Protein AF-0000000084719350 (afdb_homodimer)

Sequence (290 aa):
MNDFPVTVRFPIQWSDMDAFGHVNNARYFTWFEAARIAYMTRVGLVGPEMRKPEGKGVGPIVAATNAEYLRPVVYPAELVVGARVSRIGTTSFTMEYAVEDANSGVIYARGGAVLVTLRYADHQKVPVPAGVRAAIEAVEARSFSMNDFPVTVRFPIQWSDMDAFGHVNNARYFTWFEAARIAYMTRVGLVGPEMRKPEGKGVGPIVAATNAEYLRPVVYPAELVVGARVSRIGTTSFTMEYAVEDANSGVIYARGGAVLVTLRYADHQKVPVPAGVRAAIEAVEARSFS

Radius of gyration: 20.21 Å; Cα contacts (8 Å, |Δi|>4): 615; chains: 2; bounding box: 47×60×43 Å

Nearest PDB structures (foldseek):
  2o5u-assembly1_B-2  TM=8.452E-01  e=6.837E-13  Pseudomonas aeruginosa
  5v10-assembly1_B-2  TM=8.996E-01  e=3.591E-12  Pseudomonas aeruginosa PAO1
  4k00-assembly1_A  TM=8.612E-01  e=3.176E-12  Synechocystis sp. PCC 6803 substr. Kazusa
  5v10-assembly1_A-2  TM=8.557E-01  e=7.981E-12  Pseudomonas aeruginosa PAO1
  1njk-assembly1_D  TM=8.442E-01  e=4.458E-11  Escherichia coli

Solvent-accessible surface area (backbone atoms only — not comparable to full-atom values): 15189 Å² total; per-residue (Å²): 109,85,88,27,75,34,70,43,75,45,78,56,52,76,83,46,40,42,100,85,66,24,49,38,76,42,54,55,42,53,51,52,46,52,25,46,50,54,45,32,38,73,32,64,44,40,54,80,61,41,66,41,70,86,44,72,18,52,33,76,41,72,42,30,41,38,37,38,50,72,44,86,50,48,79,80,49,48,35,31,30,27,26,42,75,79,46,56,59,63,39,34,35,32,36,38,36,37,35,24,36,64,84,81,61,51,65,32,31,38,34,37,35,33,36,32,28,24,27,63,64,76,65,40,77,33,63,56,50,68,67,38,52,53,35,46,26,59,64,66,71,48,84,76,117,110,86,90,28,74,35,71,42,76,45,78,58,51,77,82,45,39,41,101,85,65,26,50,39,76,42,55,54,44,53,51,51,46,53,24,46,50,55,43,33,38,74,31,65,44,41,56,80,62,45,65,40,70,87,44,71,20,51,33,74,40,72,42,29,41,38,37,37,51,72,43,87,51,47,80,78,49,49,35,31,30,27,25,43,75,79,45,54,60,64,38,33,35,32,35,40,33,37,34,24,35,64,83,80,59,50,65,30,33,38,34,36,34,33,35,32,28,25,28,65,62,77,63,41,78,33,62,54,51,67,67,36,52,53,36,45,26,59,63,66,71,46,85,77,120

Secondary structure (DSSP, 8-state):
-TT-SEEEEEEPPGGGB-TTSSB-TTHHHHHHHHHHHHHHHHTTSSSGGGG-TTTT-EEEEEEEEEEEE-S---SS-EEEEEEEEEEE-SSEEEEEEEEEETTT--EEEEEEEEEEEEETTTTEE-PPPHHHHHHHHHHHTS---/-TT-SEEEEEEPPGGGB-TTSSB-TTHHHHHHHHHHHHHHHHTTSSSGGGG-TTS--EEEEEEEEEEEE-S---SS-EEEEEEEEEEE-SSEEEEEEEEEETTT--EEEEEEEEEEEEETTTTEE-PPPHHHHHHHHHHHTS---

Organism: Cystobacter fuscus (strain ATCC 25194 / DSM 2262 / NBRC 100088 / M29) (NCBI:txid1242864)

InterPro domains:
  IPR029069 HotDog domain superfamily [SSF54637] (2-138)
  IPR050563 4-hydroxybenzoyl-CoA thioesterase [PTHR31793] (8-137)

Foldseek 3Di:
DVQFLFKDKDWDDPVLADPVQFRDPVVVVVRVVVRVQRLCVQLPQDDPCLPPPVQFHKHKDWPDKDKDFDATHHPGFMKMKGKAWDAFDFFKTKMKMWIAGPPPRHTGMIMMIMIGMARPNVRDGGGDDPSSQVSRCVSNVHHHD/DVQFLFKDKDWDDPVLADPVQFRDPVVVVVRVVVRVQRLCVQLPQDDPVLPPPVQFHKHKDWPDKDKDFDATHHPGFMKMKGKAWDAFDFFKTKMKMWIAGPPPRHTGMIMMIMIGMARPNVRDGGGDDPSSQVSRCVSNVHHHD

Structure (mmCIF, N/CA/C/O backbone):
data_AF-0000000084719350-model_v1
#
loop_
_entity.id
_entity.type
_entity.pdbx_description
1 polymer 'Thioesterase family protein'
#
loop_
_atom_site.group_PDB
_atom_site.id
_atom_site.type_symbol
_atom_site.label_atom_id
_atom_site.label_alt_id
_atom_site.label_comp_id
_atom_site.label_asym_id
_atom_site.label_entity_id
_atom_site.label_seq_id
_atom_site.pdbx_PDB_ins_code
_atom_site.Cartn_x
_atom_site.Cartn_y
_atom_site.Cartn_z
_atom_site.occupancy
_atom_site.B_iso_or_equiv
_atom_site.auth_seq_id
_atom_site.auth_comp_id
_atom_site.auth_asym_id
_atom_site.auth_atom_id
_atom_site.pdbx_PDB_model_num
ATOM 1 N N . MET A 1 1 ? 19.328 -7.707 -6.984 1 85.5 1 MET A N 1
ATOM 2 C CA . MET A 1 1 ? 18.125 -8.461 -7.281 1 85.5 1 MET A CA 1
ATOM 3 C C . MET A 1 1 ? 18.422 -9.953 -7.41 1 85.5 1 MET A C 1
ATOM 5 O O . MET A 1 1 ? 17.516 -10.766 -7.59 1 85.5 1 MET A O 1
ATOM 9 N N . ASN A 1 2 ? 19.562 -10.289 -7.059 1 83.38 2 ASN A N 1
ATOM 10 C CA . ASN A 1 2 ? 20 -11.664 -7.309 1 83.38 2 ASN A CA 1
ATOM 11 C C . ASN A 1 2 ? 19.281 -12.656 -6.406 1 83.38 2 ASN A C 1
ATOM 13 O O . ASN A 1 2 ? 19.078 -13.812 -6.785 1 83.38 2 ASN A O 1
ATOM 17 N N . ASP A 1 3 ? 18.812 -12.203 -5.332 1 92.12 3 ASP A N 1
ATOM 18 C CA . ASP A 1 3 ? 18.203 -13.109 -4.367 1 92.12 3 ASP A CA 1
ATOM 19 C C . ASP A 1 3 ? 16.703 -13.242 -4.613 1 92.12 3 ASP A C 1
ATOM 21 O O . ASP A 1 3 ? 16 -13.938 -3.873 1 92.12 3 ASP A O 1
ATOM 25 N N . PHE A 1 4 ? 16.281 -12.609 -5.637 1 97.88 4 PHE A N 1
ATOM 26 C CA . PHE A 1 4 ? 14.875 -12.688 -6.012 1 97.88 4 PHE A CA 1
ATOM 27 C C . PHE A 1 4 ? 14.688 -13.531 -7.262 1 97.88 4 PHE A C 1
ATOM 29 O O . PHE A 1 4 ? 15.164 -13.164 -8.344 1 97.88 4 PHE A O 1
ATOM 36 N N . PRO A 1 5 ? 13.984 -14.555 -7.176 1 98.38 5 PRO A N 1
ATOM 37 C CA . PRO A 1 5 ? 13.883 -15.469 -8.32 1 98.38 5 PRO A CA 1
ATOM 38 C C . PRO A 1 5 ? 12.992 -14.922 -9.43 1 98.38 5 PRO A C 1
ATOM 40 O O . PRO A 1 5 ? 13.031 -15.414 -10.562 1 98.38 5 PRO A O 1
ATOM 43 N N . VAL A 1 6 ? 12.109 -13.984 -9.172 1 98.5 6 VAL A N 1
ATOM 44 C CA . VAL A 1 6 ? 11.258 -13.336 -10.164 1 98.5 6 VAL A CA 1
ATOM 45 C C . VAL A 1 6 ? 11.469 -11.828 -10.125 1 98.5 6 VAL A C 1
ATOM 47 O O . VAL A 1 6 ? 11.438 -11.219 -9.055 1 98.5 6 VAL A O 1
ATOM 50 N N . THR A 1 7 ? 11.719 -11.266 -11.266 1 98.44 7 THR A N 1
ATOM 51 C CA . THR A 1 7 ? 11.891 -9.82 -11.367 1 98.44 7 THR A CA 1
ATOM 52 C C . THR A 1 7 ? 11.117 -9.258 -12.562 1 98.44 7 THR A C 1
ATOM 54 O O . THR A 1 7 ? 10.883 -9.969 -13.539 1 98.44 7 THR A O 1
ATOM 57 N N . VAL A 1 8 ? 10.672 -8.078 -12.43 1 98.12 8 VAL A N 1
ATOM 58 C CA . VAL A 1 8 ? 10.055 -7.324 -13.516 1 98.12 8 VAL A CA 1
ATOM 59 C C . VAL A 1 8 ? 10.672 -5.93 -13.594 1 98.12 8 VAL A C 1
ATOM 61 O O . VAL A 1 8 ? 11.219 -5.426 -12.609 1 98.12 8 VAL A O 1
ATOM 64 N N . ARG A 1 9 ? 10.562 -5.332 -14.711 1 96.94 9 ARG A N 1
ATOM 65 C CA . ARG A 1 9 ? 11.125 -4.004 -14.914 1 96.94 9 ARG A CA 1
ATOM 66 C C . ARG A 1 9 ? 10.039 -2.98 -15.211 1 96.94 9 ARG A C 1
ATOM 68 O O . ARG A 1 9 ? 9.023 -3.307 -15.828 1 96.94 9 ARG A O 1
ATOM 75 N N . PHE A 1 10 ? 10.289 -1.759 -14.711 1 92 10 PHE A N 1
ATOM 76 C CA . PHE A 1 10 ? 9.352 -0.663 -14.938 1 92 10 PHE A CA 1
ATOM 77 C C . PHE A 1 10 ? 10.102 0.628 -15.258 1 92 10 PHE A C 1
ATOM 79 O O . PHE A 1 10 ? 11.039 0.998 -14.555 1 92 10 PHE A O 1
ATOM 86 N N . PRO A 1 11 ? 9.68 1.235 -16.359 1 88.56 11 PRO A N 1
ATOM 87 C CA . PRO A 1 11 ? 10.094 2.635 -16.484 1 88.56 11 PRO A CA 1
ATOM 88 C C . PRO A 1 11 ? 9.219 3.586 -15.664 1 88.56 11 PRO A C 1
ATOM 90 O O . PRO A 1 11 ? 8.031 3.324 -15.469 1 88.56 11 PRO A O 1
ATOM 93 N N . ILE A 1 12 ? 9.828 4.602 -15.164 1 93.56 12 ILE A N 1
ATOM 94 C CA . ILE A 1 12 ? 9.07 5.621 -14.445 1 93.56 12 ILE A CA 1
ATOM 95 C C . ILE A 1 12 ? 8.547 6.664 -15.43 1 93.56 12 ILE A C 1
ATOM 97 O O . ILE A 1 12 ? 9.273 7.094 -16.328 1 93.56 12 ILE A O 1
ATOM 101 N N . GLN A 1 13 ? 7.305 6.996 -15.266 1 94.25 13 GLN A N 1
ATOM 102 C CA . GLN A 1 13 ? 6.695 8.055 -16.062 1 94.25 13 GLN A CA 1
ATOM 103 C C . GLN A 1 13 ? 6.656 9.375 -15.289 1 94.25 13 GLN A C 1
ATOM 105 O O . GLN A 1 13 ? 6.582 9.375 -14.055 1 94.25 13 GLN A O 1
ATOM 110 N N . TRP A 1 14 ? 6.641 10.438 -16.047 1 94.94 14 TRP A N 1
ATOM 111 C CA . TRP A 1 14 ? 6.535 11.758 -15.422 1 94.94 14 TRP A CA 1
ATOM 112 C C . TRP A 1 14 ? 5.289 11.844 -14.547 1 94.94 14 TRP A C 1
ATOM 114 O O . TRP A 1 14 ? 5.324 12.43 -13.461 1 94.94 14 TRP A O 1
ATOM 124 N N . SER A 1 15 ? 4.203 11.211 -14.875 1 94.5 15 SER A N 1
ATOM 125 C CA . SER A 1 15 ? 2.922 11.281 -14.188 1 94.5 15 SER A CA 1
ATOM 126 C C . SER A 1 15 ? 2.941 10.461 -12.898 1 94.5 15 SER A C 1
ATOM 128 O O . SER A 1 15 ? 2.014 10.539 -12.094 1 94.5 15 SER A O 1
ATOM 130 N N . ASP A 1 16 ? 3.979 9.703 -12.727 1 95.19 16 ASP A N 1
ATOM 131 C CA . ASP A 1 16 ? 4.113 8.953 -11.477 1 95.19 16 ASP A CA 1
ATOM 132 C C . ASP A 1 16 ? 4.543 9.875 -10.336 1 95.19 16 ASP A C 1
ATOM 134 O O . ASP A 1 16 ? 4.438 9.508 -9.164 1 95.19 16 ASP A O 1
ATOM 138 N N . MET A 1 17 ? 5.098 11.016 -10.75 1 94.88 17 MET A N 1
ATOM 139 C CA . MET A 1 17 ? 5.59 11.969 -9.758 1 94.88 17 MET A CA 1
ATOM 140 C C . MET A 1 17 ? 4.438 12.758 -9.148 1 94.88 17 MET A C 1
ATOM 142 O O . MET A 1 17 ? 3.512 13.164 -9.852 1 94.88 17 MET A O 1
ATOM 146 N N . ASP A 1 18 ? 4.531 13 -7.879 1 93.94 18 ASP A N 1
ATOM 147 C CA . ASP A 1 18 ? 3.455 13.75 -7.238 1 93.94 18 ASP A CA 1
ATOM 148 C C . ASP A 1 18 ? 3.904 15.172 -6.895 1 93.94 18 ASP A C 1
ATOM 150 O O . ASP A 1 18 ? 4.945 15.633 -7.371 1 93.94 18 ASP A O 1
ATOM 154 N N . ALA A 1 19 ? 3.1 15.938 -6.164 1 88.94 19 ALA A N 1
ATOM 155 C CA . ALA A 1 19 ? 3.277 17.359 -5.879 1 88.94 19 ALA A CA 1
ATOM 156 C C . ALA A 1 19 ? 4.57 17.609 -5.105 1 88.94 19 ALA A C 1
ATOM 158 O O . ALA A 1 19 ? 5.043 18.734 -5.023 1 88.94 19 ALA A O 1
ATOM 159 N N . PHE A 1 20 ? 5.176 16.469 -4.562 1 87.81 20 PHE A N 1
ATOM 160 C CA . PHE A 1 20 ? 6.398 16.641 -3.787 1 87.81 20 PHE A CA 1
ATOM 161 C C . PHE A 1 20 ? 7.629 16.312 -4.633 1 87.81 20 PHE A C 1
ATOM 163 O O . PHE A 1 20 ? 8.75 16.297 -4.121 1 87.81 20 PHE A O 1
ATOM 170 N N . GLY A 1 21 ? 7.383 16.016 -5.871 1 91 21 GLY A N 1
ATOM 171 C CA . GLY A 1 21 ? 8.477 15.898 -6.824 1 91 21 GLY A CA 1
ATOM 172 C C . GLY A 1 21 ? 9.109 14.516 -6.828 1 91 21 GLY A C 1
ATOM 173 O O . GLY A 1 21 ? 10.25 14.352 -7.27 1 91 21 GLY A O 1
ATOM 174 N N . HIS A 1 22 ? 8.414 13.539 -6.234 1 95.06 22 HIS A N 1
ATOM 175 C CA . HIS A 1 22 ? 8.844 12.148 -6.23 1 95.06 22 HIS A CA 1
ATOM 176 C C . HIS A 1 22 ? 7.719 11.219 -6.676 1 95.06 22 HIS A C 1
ATOM 178 O O . HIS A 1 22 ? 6.562 11.641 -6.762 1 95.06 22 HIS A O 1
ATOM 184 N N . VAL A 1 23 ? 8.117 10 -7.004 1 97.06 23 VAL A N 1
ATOM 185 C CA . VAL A 1 23 ? 7.086 9.016 -7.305 1 97.06 23 VAL A CA 1
ATOM 186 C C . VAL A 1 23 ? 6.172 8.828 -6.094 1 97.06 23 VAL A C 1
ATOM 188 O O . VAL A 1 23 ? 6.648 8.695 -4.965 1 97.06 23 VAL A O 1
ATOM 191 N N . ASN A 1 24 ? 4.91 8.82 -6.348 1 97.62 24 ASN A N 1
ATOM 192 C CA . ASN A 1 24 ? 3.902 8.672 -5.305 1 97.62 24 ASN A CA 1
ATOM 193 C C . ASN A 1 24 ? 3.982 7.301 -4.641 1 97.62 24 ASN A C 1
ATOM 195 O O . ASN A 1 24 ? 4.16 6.289 -5.316 1 97.62 24 ASN A O 1
ATOM 199 N N . ASN A 1 25 ? 3.797 7.301 -3.377 1 97.5 25 ASN A N 1
ATOM 200 C CA . ASN A 1 25 ? 3.957 6.074 -2.604 1 97.5 25 ASN A CA 1
ATOM 201 C C . ASN A 1 25 ? 2.982 4.992 -3.062 1 97.5 25 ASN A C 1
ATOM 203 O O . ASN A 1 25 ? 3.258 3.801 -2.918 1 97.5 25 ASN A O 1
ATOM 207 N N . ALA A 1 26 ? 1.832 5.352 -3.543 1 97.44 26 ALA A N 1
ATOM 208 C CA . ALA A 1 26 ? 0.837 4.375 -3.979 1 97.44 26 ALA A CA 1
ATOM 209 C C . ALA A 1 26 ? 1.327 3.598 -5.199 1 97.44 26 ALA A C 1
ATOM 211 O O . ALA A 1 26 ? 0.945 2.443 -5.402 1 97.44 26 ALA A O 1
ATOM 212 N N . ARG A 1 27 ? 2.146 4.172 -5.973 1 97.38 27 ARG A N 1
ATOM 213 C CA . ARG A 1 27 ? 2.625 3.57 -7.211 1 97.38 27 ARG A CA 1
ATOM 214 C C . ARG A 1 27 ? 3.42 2.299 -6.934 1 97.38 27 ARG A C 1
ATOM 216 O O . ARG A 1 27 ? 3.365 1.343 -7.707 1 97.38 27 ARG A O 1
ATOM 223 N N . TYR A 1 28 ? 4.094 2.262 -5.867 1 98.44 28 TYR A N 1
ATOM 224 C CA . TYR A 1 28 ? 4.926 1.116 -5.516 1 98.44 28 TYR A CA 1
ATOM 225 C C . TYR A 1 28 ? 4.094 -0.159 -5.438 1 98.44 28 TYR A C 1
ATOM 227 O O . TYR A 1 28 ? 4.59 -1.248 -5.742 1 98.44 28 TYR A O 1
ATOM 235 N N . PHE A 1 29 ? 2.879 -0.024 -5.066 1 98.38 29 PHE A N 1
ATOM 236 C CA . PHE A 1 29 ? 2.035 -1.203 -4.906 1 98.38 29 PHE A CA 1
ATOM 237 C C . PHE A 1 29 ? 1.589 -1.738 -6.262 1 98.38 29 PHE A C 1
ATOM 239 O O . PHE A 1 29 ? 1.245 -2.916 -6.387 1 98.38 29 PHE A O 1
ATOM 246 N N . THR A 1 30 ? 1.562 -0.899 -7.262 1 97.12 30 THR A N 1
ATOM 247 C CA . THR A 1 30 ? 1.358 -1.393 -8.617 1 97.12 30 THR A CA 1
ATOM 248 C C . THR A 1 30 ? 2.557 -2.219 -9.078 1 97.12 30 THR A C 1
ATOM 250 O O . THR A 1 30 ? 2.393 -3.219 -9.781 1 97.12 30 THR A O 1
ATOM 253 N N . TRP A 1 31 ? 3.705 -1.797 -8.68 1 98.12 31 TRP A N 1
ATOM 254 C CA . TRP A 1 31 ? 4.91 -2.539 -9.031 1 98.12 31 TRP A CA 1
ATOM 255 C C . TRP A 1 31 ? 4.965 -3.873 -8.289 1 98.12 31 TRP A C 1
ATOM 257 O O . TRP A 1 31 ? 5.273 -4.91 -8.891 1 98.12 31 TRP A O 1
ATOM 267 N N . PHE A 1 32 ? 4.668 -3.82 -6.988 1 98.62 32 PHE A N 1
ATOM 268 C CA . PHE A 1 32 ? 4.613 -5.047 -6.203 1 98.62 32 PHE A CA 1
ATOM 269 C C . PHE A 1 32 ? 3.615 -6.031 -6.805 1 98.62 32 PHE A C 1
ATOM 271 O O . PHE A 1 32 ? 3.887 -7.23 -6.887 1 98.62 32 PHE A O 1
ATOM 278 N N . GLU A 1 33 ? 2.494 -5.535 -7.203 1 97.81 33 GLU A N 1
ATOM 279 C CA . GLU A 1 33 ? 1.474 -6.379 -7.816 1 97.81 33 GLU A CA 1
ATOM 280 C C . GLU A 1 33 ? 1.99 -7.027 -9.094 1 97.81 33 GLU A C 1
ATOM 282 O O . GLU A 1 33 ? 1.786 -8.227 -9.32 1 97.81 33 GLU A O 1
ATOM 287 N N . ALA A 1 34 ? 2.623 -6.234 -9.93 1 97.5 34 ALA A N 1
ATOM 288 C CA . ALA A 1 34 ? 3.146 -6.781 -11.188 1 97.5 34 ALA A CA 1
ATOM 289 C C . ALA A 1 34 ? 4.125 -7.918 -10.922 1 97.5 34 ALA A C 1
ATOM 291 O O . ALA A 1 34 ? 4.059 -8.969 -11.57 1 97.5 34 ALA A O 1
ATOM 292 N N . ALA A 1 35 ? 5 -7.703 -9.977 1 98.44 35 ALA A N 1
ATOM 293 C CA . ALA A 1 35 ? 5.957 -8.742 -9.602 1 98.44 35 ALA A CA 1
ATOM 294 C C . ALA A 1 35 ? 5.246 -9.961 -9.008 1 98.44 35 ALA A C 1
ATOM 296 O O . ALA A 1 35 ? 5.602 -11.102 -9.312 1 98.44 35 ALA A O 1
ATOM 297 N N . ARG A 1 36 ? 4.289 -9.703 -8.188 1 98.38 36 ARG A N 1
ATOM 298 C CA . ARG A 1 36 ? 3.504 -10.766 -7.57 1 98.38 36 ARG A CA 1
ATOM 299 C C . ARG A 1 36 ? 2.797 -11.617 -8.625 1 98.38 36 ARG A C 1
ATOM 301 O O . ARG A 1 36 ? 2.842 -12.844 -8.578 1 98.38 36 ARG A O 1
ATOM 308 N N . ILE A 1 37 ? 2.139 -10.93 -9.562 1 97.06 37 ILE A N 1
ATOM 309 C CA . ILE A 1 37 ? 1.391 -11.633 -10.602 1 97.06 37 ILE A CA 1
ATOM 310 C C . ILE A 1 37 ? 2.35 -12.453 -11.461 1 97.06 37 ILE A C 1
ATOM 312 O O . ILE A 1 37 ? 2.059 -13.602 -11.812 1 97.06 37 ILE A O 1
ATOM 316 N N . ALA A 1 38 ? 3.502 -11.914 -11.82 1 97.88 38 ALA A N 1
ATOM 317 C CA . ALA A 1 38 ? 4.52 -12.664 -12.547 1 97.88 38 ALA A CA 1
ATOM 318 C C . ALA A 1 38 ? 4.922 -13.922 -11.789 1 97.88 38 ALA A C 1
ATOM 320 O O . ALA A 1 38 ? 5.035 -15 -12.375 1 97.88 38 ALA A O 1
ATOM 321 N N . TYR A 1 39 ? 5.125 -13.789 -10.523 1 98.69 39 TYR A N 1
ATOM 322 C CA . TYR A 1 39 ? 5.5 -14.914 -9.68 1 98.69 39 TYR A CA 1
ATOM 323 C C . TYR A 1 39 ? 4.387 -15.953 -9.633 1 98.69 39 TYR A C 1
ATOM 325 O O . TYR A 1 39 ? 4.633 -17.141 -9.828 1 98.69 39 TYR A O 1
ATOM 333 N N . MET A 1 40 ? 3.195 -15.5 -9.367 1 97.5 40 MET A N 1
ATOM 334 C CA . MET A 1 40 ? 2.053 -16.391 -9.203 1 97.5 40 MET A CA 1
ATOM 335 C C . MET A 1 40 ? 1.748 -17.125 -10.508 1 97.5 40 MET A C 1
ATOM 337 O O . MET A 1 40 ? 1.303 -18.266 -10.5 1 97.5 40 MET A O 1
ATOM 341 N N . THR A 1 41 ? 1.926 -16.438 -11.594 1 96.5 41 THR A N 1
ATOM 342 C CA . THR A 1 41 ? 1.776 -17.094 -12.891 1 96.5 41 THR A CA 1
ATOM 343 C C . THR A 1 41 ? 2.799 -18.203 -13.055 1 96.5 41 THR A C 1
ATOM 345 O O . THR A 1 41 ? 2.457 -19.312 -13.492 1 96.5 41 THR A O 1
ATOM 348 N N . ARG A 1 42 ? 3.977 -17.984 -12.672 1 97.06 42 ARG A N 1
ATOM 349 C CA . ARG A 1 42 ? 5.059 -18.953 -12.789 1 97.06 42 ARG A CA 1
ATOM 350 C C . ARG A 1 42 ? 4.766 -20.203 -11.961 1 97.06 42 ARG A C 1
ATOM 352 O O . ARG A 1 42 ? 5.09 -21.312 -12.375 1 97.06 42 ARG A O 1
ATOM 359 N N . VAL A 1 43 ? 4.129 -20.016 -10.852 1 97 43 VAL A N 1
ATOM 360 C CA . VAL A 1 43 ? 3.953 -21.156 -9.961 1 97 43 VAL A CA 1
ATOM 361 C C . VAL A 1 43 ? 2.559 -21.75 -10.156 1 97 43 VAL A C 1
ATOM 363 O O . VAL A 1 43 ? 2.156 -22.656 -9.43 1 97 43 VAL A O 1
ATOM 366 N N . GLY A 1 44 ? 1.751 -21.203 -11 1 94.25 44 GLY A N 1
ATOM 367 C CA . GLY A 1 44 ? 0.508 -21.812 -11.445 1 94.25 44 GLY A CA 1
ATOM 368 C C . GLY A 1 44 ? -0.684 -21.422 -10.586 1 94.25 44 GLY A C 1
ATOM 369 O O . GLY A 1 44 ? -1.725 -22.078 -10.633 1 94.25 44 GLY A O 1
ATOM 370 N N . LEU A 1 45 ? -0.509 -20.422 -9.781 1 94.88 45 LEU A N 1
ATOM 371 C CA . LEU A 1 45 ? -1.622 -20.016 -8.93 1 94.88 45 LEU A CA 1
ATOM 372 C C . LEU A 1 45 ? -2.496 -18.984 -9.641 1 94.88 45 LEU A C 1
ATOM 374 O O . LEU A 1 45 ? -3.637 -18.75 -9.234 1 94.88 45 LEU A O 1
ATOM 378 N N . VAL A 1 46 ? -1.91 -18.328 -10.633 1 92.56 46 VAL A N 1
ATOM 379 C CA . VAL A 1 46 ? -2.668 -17.438 -11.508 1 92.56 46 VAL A CA 1
ATOM 380 C C . VAL A 1 46 ? -2.561 -17.922 -12.953 1 92.56 46 VAL A C 1
ATOM 382 O O . VAL A 1 46 ? -1.462 -18.203 -13.445 1 92.56 46 VAL A O 1
ATOM 385 N N . GLY A 1 47 ? -3.609 -18.016 -13.617 1 83.75 47 GLY A N 1
ATOM 386 C CA . GLY A 1 47 ? -3.643 -18.484 -14.984 1 83.75 47 GLY A CA 1
ATOM 387 C C . GLY A 1 47 ? -5.047 -18.766 -15.484 1 83.75 47 GLY A C 1
ATOM 388 O O . GLY A 1 47 ? -6.027 -18.516 -14.781 1 83.75 47 GLY A O 1
ATOM 389 N N . PRO A 1 48 ? -5.113 -19.062 -16.797 1 71.69 48 PRO A N 1
ATOM 390 C CA . PRO A 1 48 ? -6.418 -19.328 -17.406 1 71.69 48 PRO A CA 1
ATOM 391 C C . PRO A 1 48 ? -7.207 -20.406 -16.656 1 71.69 48 PRO A C 1
ATOM 393 O O . PRO A 1 48 ? -8.445 -20.375 -16.656 1 71.69 48 PRO A O 1
ATOM 396 N N . GLU A 1 49 ? -6.52 -21.297 -16.062 1 61.66 49 GLU A N 1
ATOM 397 C CA . GLU A 1 49 ? -7.176 -22.406 -15.383 1 61.66 49 GLU A CA 1
ATOM 398 C C . GLU A 1 49 ? -7.871 -21.938 -14.109 1 61.66 49 GLU A C 1
ATOM 400 O O . GLU A 1 49 ? -8.781 -22.609 -13.609 1 61.66 49 GLU A O 1
ATOM 405 N N . MET A 1 50 ? -7.305 -20.938 -13.484 1 61.25 50 MET A N 1
ATOM 406 C CA . MET A 1 50 ? -7.914 -20.422 -12.266 1 61.25 50 MET A CA 1
ATOM 407 C C . MET A 1 50 ? -9.383 -20.078 -12.492 1 61.25 50 MET A C 1
ATOM 409 O O . MET A 1 50 ? -10.195 -20.172 -11.57 1 61.25 50 MET A O 1
ATOM 413 N N . ARG A 1 51 ? -9.625 -19.688 -13.711 1 57.03 51 ARG A N 1
ATOM 414 C CA . ARG A 1 51 ? -10.984 -19.266 -14.047 1 57.03 51 ARG A CA 1
ATOM 415 C C . ARG A 1 51 ? -11.82 -20.453 -14.523 1 57.03 51 ARG A C 1
ATOM 417 O O . ARG A 1 51 ? -12.93 -20.281 -15.023 1 57.03 51 ARG A O 1
ATOM 424 N N . LYS A 1 52 ? -11.211 -21.656 -14.484 1 55.81 52 LYS A N 1
ATOM 425 C CA . LYS A 1 52 ? -12.047 -22.719 -15.039 1 55.81 52 LYS A CA 1
ATOM 426 C C . LYS A 1 52 ? -13.312 -22.922 -14.203 1 55.81 52 LYS A C 1
ATOM 428 O O . LYS A 1 52 ? -13.242 -22.953 -12.969 1 55.81 52 LYS A O 1
ATOM 433 N N . PRO A 1 53 ? -14.344 -22.656 -14.844 1 49.03 53 PRO A N 1
ATOM 434 C CA . PRO A 1 53 ? -15.688 -22.781 -14.266 1 49.03 53 PRO A CA 1
ATOM 435 C C . PRO A 1 53 ? -15.875 -24.062 -13.461 1 49.03 53 PRO A C 1
ATOM 437 O O . PRO A 1 53 ? -16.844 -24.188 -12.711 1 49.03 53 PRO A O 1
ATOM 440 N N . GLU A 1 54 ? -15.188 -25.078 -13.828 1 53.88 54 GLU A N 1
ATOM 441 C CA . GLU A 1 54 ? -15.703 -26.25 -13.117 1 53.88 54 GLU A CA 1
ATOM 442 C C . GLU A 1 54 ? -15.594 -26.062 -11.609 1 53.88 54 GLU A C 1
ATOM 444 O O . GLU A 1 54 ? -16.016 -26.938 -10.844 1 53.88 54 GLU A O 1
ATOM 449 N N . GLY A 1 55 ? -15.711 -24.938 -11.164 1 59.03 55 GLY A N 1
ATOM 450 C CA . GLY A 1 55 ? -16 -24.547 -9.797 1 59.03 55 GLY A CA 1
ATOM 451 C C . GLY A 1 55 ? -14.914 -24.922 -8.812 1 59.03 55 GLY A C 1
ATOM 452 O O . GLY A 1 55 ? -15.094 -24.812 -7.602 1 59.03 55 GLY A O 1
ATOM 453 N N . LYS A 1 56 ? -13.734 -25.531 -9.312 1 70.31 56 LYS A N 1
ATOM 454 C CA . LYS A 1 56 ? -12.812 -25.984 -8.273 1 70.31 56 LYS A CA 1
ATOM 455 C C . LYS A 1 56 ? -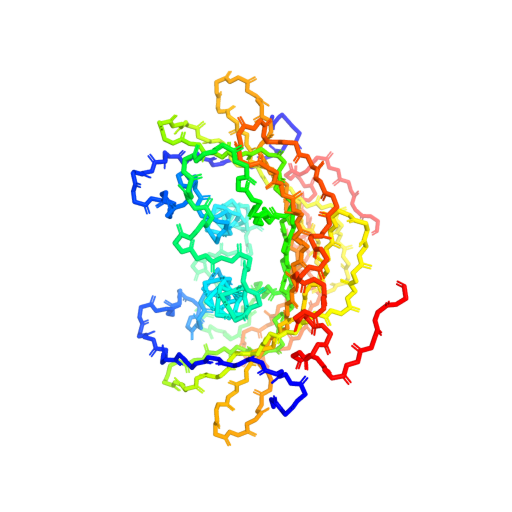11.516 -25.188 -8.305 1 70.31 56 LYS A C 1
ATOM 457 O O . LYS A 1 56 ? -10.508 -25.609 -7.727 1 70.31 56 LYS A O 1
ATOM 462 N N . GLY A 1 57 ? -11.602 -24.094 -8.945 1 86.62 57 GLY A N 1
ATOM 463 C CA . GLY A 1 57 ? -10.336 -23.375 -9.094 1 86.62 57 GLY A CA 1
ATOM 464 C C . GLY A 1 57 ? -9.906 -22.672 -7.828 1 86.62 57 GLY A C 1
ATOM 465 O O . GLY A 1 57 ? -10.742 -22.172 -7.07 1 86.62 57 GLY A O 1
ATOM 466 N N . VAL A 1 58 ? -8.57 -22.797 -7.469 1 90.81 58 VAL A N 1
ATOM 467 C CA . VAL A 1 58 ? -7.957 -22.141 -6.312 1 90.81 58 VAL A CA 1
ATOM 468 C C . VAL A 1 58 ? -7.129 -20.953 -6.777 1 90.81 58 VAL A C 1
ATOM 470 O O . VAL A 1 58 ? -6.383 -21.047 -7.754 1 90.81 58 VAL A O 1
ATOM 473 N N . GLY A 1 59 ? -7.414 -19.797 -6.164 1 92.44 59 GLY A N 1
ATOM 474 C CA . GLY A 1 59 ? -6.66 -18.594 -6.484 1 92.44 59 GLY A CA 1
ATOM 475 C C . GLY A 1 59 ? -6.199 -17.828 -5.254 1 92.44 59 GLY A C 1
ATOM 476 O O . GLY A 1 59 ? -6.531 -18.203 -4.125 1 92.44 59 GLY A O 1
ATOM 477 N N . PRO A 1 60 ? -5.406 -16.891 -5.492 1 94.81 60 PRO A N 1
ATOM 478 C CA . PRO A 1 60 ? -4.871 -16.094 -4.387 1 94.81 60 PRO A CA 1
ATOM 479 C C . PRO A 1 60 ? -5.762 -14.898 -4.035 1 94.81 60 PRO A C 1
ATOM 481 O O . PRO A 1 60 ? -6.355 -14.281 -4.926 1 94.81 60 PRO A O 1
ATOM 484 N N . ILE A 1 61 ? -5.805 -14.586 -2.758 1 95.12 61 ILE A N 1
ATOM 485 C CA . ILE A 1 61 ? -6.367 -13.352 -2.225 1 95.12 61 ILE A CA 1
ATOM 486 C C . ILE A 1 61 ? -5.305 -12.617 -1.41 1 95.12 61 ILE A C 1
ATOM 488 O O . ILE A 1 61 ? -4.594 -13.227 -0.61 1 95.12 61 ILE A O 1
ATOM 492 N N . VAL A 1 62 ? -5.199 -11.367 -1.675 1 98.12 62 VAL A N 1
ATOM 493 C CA . VAL A 1 62 ? -4.273 -10.562 -0.882 1 98.12 62 VAL A CA 1
ATOM 494 C C . VAL A 1 62 ? -4.926 -10.172 0.441 1 98.12 62 VAL A C 1
ATOM 496 O O . VAL A 1 62 ? -5.922 -9.445 0.456 1 98.12 62 VAL A O 1
ATOM 499 N N . ALA A 1 63 ? -4.355 -10.609 1.516 1 98.44 63 ALA A N 1
ATOM 500 C CA . ALA A 1 63 ? -4.902 -10.32 2.84 1 98.44 63 ALA A CA 1
ATOM 501 C C . ALA A 1 63 ? -4.277 -9.055 3.426 1 98.44 63 ALA A C 1
ATOM 503 O O . ALA A 1 63 ? -4.918 -8.344 4.207 1 98.44 63 ALA A O 1
ATOM 504 N N . ALA A 1 64 ? -3.051 -8.797 3.074 1 98.88 64 ALA A N 1
ATOM 505 C CA . ALA A 1 64 ? -2.324 -7.648 3.607 1 98.88 64 ALA A CA 1
ATOM 506 C C . ALA A 1 64 ? -1.136 -7.293 2.717 1 98.88 64 ALA A C 1
ATOM 508 O O . ALA A 1 64 ? -0.562 -8.164 2.059 1 98.88 64 ALA A O 1
ATOM 509 N N . THR A 1 65 ? -0.81 -6.062 2.682 1 98.88 65 THR A N 1
ATOM 510 C CA . THR A 1 65 ? 0.394 -5.582 2.012 1 98.88 65 THR A CA 1
ATOM 511 C C . THR A 1 65 ? 1.076 -4.496 2.842 1 98.88 65 THR A C 1
ATOM 513 O O . THR A 1 65 ? 0.464 -3.92 3.742 1 98.88 65 THR A O 1
ATOM 516 N N . ASN A 1 66 ? 2.348 -4.207 2.529 1 98.94 66 ASN A N 1
ATOM 517 C CA . ASN A 1 66 ? 3.096 -3.133 3.174 1 98.94 66 ASN A CA 1
ATOM 518 C C . ASN A 1 66 ? 4.266 -2.668 2.309 1 98.94 66 ASN A C 1
ATOM 520 O O . ASN A 1 66 ? 4.664 -3.363 1.375 1 98.94 66 ASN A O 1
ATOM 524 N N . ALA A 1 67 ? 4.758 -1.54 2.664 1 98.94 67 ALA A N 1
ATOM 525 C CA . ALA A 1 67 ? 5.945 -0.986 2.023 1 98.94 67 ALA A CA 1
ATOM 526 C C . ALA A 1 67 ? 6.762 -0.152 3.008 1 98.94 67 ALA A C 1
ATOM 528 O O . ALA A 1 67 ? 6.203 0.501 3.891 1 98.94 67 ALA A O 1
ATOM 529 N N . GLU A 1 68 ? 7.984 -0.234 2.916 1 98.88 68 GLU A N 1
ATOM 530 C CA . GLU A 1 68 ? 8.961 0.673 3.504 1 98.88 68 GLU A CA 1
ATOM 531 C C . GLU A 1 68 ? 9.68 1.481 2.428 1 98.88 68 GLU A C 1
ATOM 533 O O . GLU A 1 68 ? 10.25 0.913 1.492 1 98.88 68 GLU A O 1
ATOM 538 N N . TYR A 1 69 ? 9.641 2.744 2.578 1 98.69 69 TYR A N 1
ATOM 539 C CA . TYR A 1 69 ? 10.258 3.635 1.6 1 98.69 69 TYR A CA 1
ATOM 540 C C . TYR A 1 69 ? 11.609 4.133 2.088 1 98.69 69 TYR A C 1
ATOM 542 O O . TYR A 1 69 ? 11.688 4.906 3.045 1 98.69 69 TYR A O 1
ATOM 550 N N . LEU A 1 70 ? 12.656 3.785 1.379 1 98.25 70 LEU A N 1
ATOM 551 C CA . LEU A 1 70 ? 14.016 3.996 1.864 1 98.25 70 LEU A CA 1
ATOM 552 C C . LEU A 1 70 ? 14.633 5.227 1.215 1 98.25 70 LEU A C 1
ATOM 554 O O . LEU A 1 70 ? 15.406 5.949 1.854 1 98.25 70 LEU A O 1
ATOM 558 N N . ARG A 1 71 ? 14.336 5.426 -0.044 1 96.75 71 ARG A N 1
ATOM 559 C CA . ARG A 1 71 ? 14.789 6.559 -0.842 1 96.75 71 ARG A CA 1
ATOM 560 C C . ARG A 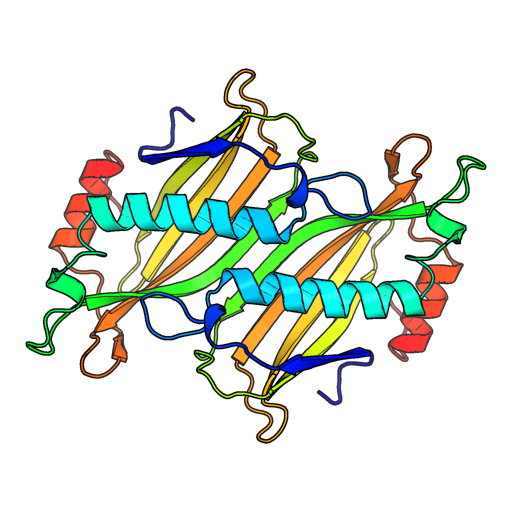1 71 ? 13.719 6.992 -1.835 1 96.75 71 ARG A C 1
ATOM 562 O O . ARG A 1 71 ? 12.984 6.16 -2.371 1 96.75 71 ARG A O 1
ATOM 569 N N . PRO A 1 72 ? 13.695 8.297 -2.062 1 96.06 72 PRO A N 1
ATOM 570 C CA . PRO A 1 72 ? 12.734 8.719 -3.08 1 96.06 72 PRO A CA 1
ATOM 571 C C . PRO A 1 72 ? 13.148 8.312 -4.492 1 96.06 72 PRO A C 1
ATOM 573 O O . PRO A 1 72 ? 14.336 8.305 -4.812 1 96.06 72 PRO A O 1
ATOM 576 N N . VAL A 1 73 ? 12.18 7.93 -5.305 1 96.88 73 VAL A N 1
ATOM 577 C CA . VAL A 1 73 ? 12.391 7.727 -6.734 1 96.88 73 VAL A CA 1
ATOM 578 C C . VAL A 1 73 ? 12.023 9 -7.496 1 96.88 73 VAL A C 1
ATOM 580 O O . VAL A 1 73 ? 10.945 9.555 -7.301 1 96.88 73 VAL A O 1
ATOM 583 N N . VAL A 1 74 ? 12.875 9.453 -8.375 1 95.62 74 VAL A N 1
ATOM 584 C CA . VAL A 1 74 ? 12.641 10.656 -9.172 1 95.62 74 VAL A CA 1
ATOM 585 C C . VAL A 1 74 ? 12.844 10.336 -10.656 1 95.62 74 VAL A C 1
ATOM 587 O O . VAL A 1 74 ? 13.773 9.625 -11.023 1 95.62 74 VAL A O 1
ATOM 590 N N . TYR A 1 75 ? 12.016 10.898 -11.438 1 95.5 75 TYR A N 1
ATOM 591 C CA . TYR A 1 75 ? 12.156 10.742 -12.883 1 95.5 75 TYR A CA 1
ATOM 592 C C . TYR A 1 75 ? 13.398 11.461 -13.391 1 95.5 75 TYR A C 1
ATOM 594 O O . TYR A 1 75 ? 13.672 12.594 -12.992 1 95.5 75 TYR A O 1
ATOM 602 N N . PRO A 1 76 ? 14.062 10.875 -14.305 1 94.31 76 PRO A N 1
ATOM 603 C CA . PRO A 1 76 ? 13.898 9.547 -14.898 1 94.31 76 PRO A CA 1
ATOM 604 C C . PRO A 1 76 ? 14.602 8.453 -14.102 1 94.31 76 PRO A C 1
ATOM 606 O O . PRO A 1 76 ? 15.586 8.719 -13.406 1 94.31 76 PRO A O 1
ATOM 609 N N . ALA A 1 77 ? 14.062 7.32 -14.078 1 94.12 77 ALA A N 1
ATOM 610 C CA . ALA A 1 77 ? 14.68 6.152 -13.453 1 94.12 77 ALA A CA 1
ATOM 611 C C . ALA A 1 77 ? 14.195 4.859 -14.109 1 94.12 77 ALA A C 1
ATOM 613 O O . ALA A 1 77 ? 13.109 4.824 -14.695 1 94.12 77 ALA A O 1
ATOM 614 N N . GLU A 1 78 ? 15.016 3.904 -14.078 1 95.44 78 GLU A N 1
ATOM 615 C CA . GLU A 1 78 ? 14.648 2.541 -14.461 1 95.44 78 GLU A CA 1
ATOM 616 C C . GLU A 1 78 ? 14.664 1.608 -13.258 1 95.44 78 GLU A C 1
ATOM 618 O O . GLU A 1 78 ? 15.695 1.463 -12.586 1 95.44 78 GLU A O 1
ATOM 623 N N . LEU A 1 79 ? 13.555 0.958 -13.055 1 97.75 79 LEU A N 1
ATOM 624 C CA . LEU A 1 79 ? 13.422 0.166 -11.836 1 97.75 79 LEU A CA 1
ATOM 625 C C . LEU A 1 79 ? 13.352 -1.322 -12.164 1 97.75 79 LEU A C 1
ATOM 627 O O . LEU A 1 79 ? 12.852 -1.709 -13.219 1 97.75 79 LEU A O 1
ATOM 631 N N . VAL A 1 80 ? 13.867 -2.076 -11.281 1 98.31 80 VAL A N 1
ATOM 632 C CA . VAL A 1 80 ? 13.633 -3.514 -11.227 1 98.31 80 VAL A CA 1
ATOM 633 C C . VAL A 1 80 ? 12.992 -3.881 -9.891 1 98.31 80 VAL A C 1
ATOM 635 O O . VAL A 1 80 ? 13.414 -3.396 -8.836 1 98.31 80 VAL A O 1
ATOM 638 N N . VAL A 1 81 ? 11.977 -4.672 -9.938 1 98.62 81 VAL A N 1
ATOM 639 C CA . VAL A 1 81 ? 11.234 -5.105 -8.758 1 98.62 81 VAL A CA 1
ATOM 640 C C . VAL A 1 81 ? 11.32 -6.625 -8.617 1 98.62 81 VAL A C 1
ATOM 642 O O . VAL A 1 81 ? 11.031 -7.355 -9.57 1 98.62 81 VAL A O 1
ATOM 645 N N . GLY A 1 82 ? 11.727 -7.016 -7.461 1 98.75 82 GLY A N 1
ATOM 646 C CA . GLY A 1 82 ? 11.844 -8.438 -7.195 1 98.75 82 GLY A CA 1
ATOM 647 C C . GLY A 1 82 ? 10.758 -8.969 -6.281 1 98.75 82 GLY A C 1
ATOM 648 O O . GLY A 1 82 ? 10.242 -8.234 -5.434 1 98.75 82 GLY A O 1
ATOM 649 N N . ALA A 1 83 ? 10.461 -10.242 -6.461 1 98.81 83 ALA A N 1
ATOM 650 C CA . ALA A 1 83 ? 9.5 -10.938 -5.613 1 98.81 83 ALA A CA 1
ATOM 651 C C . ALA A 1 83 ? 10.031 -12.312 -5.195 1 98.81 83 ALA A C 1
ATOM 653 O O . ALA A 1 83 ? 10.641 -13.016 -6 1 98.81 83 ALA A O 1
ATOM 654 N N . ARG A 1 84 ? 9.781 -12.617 -3.994 1 98.75 84 ARG A N 1
ATOM 655 C CA . ARG A 1 84 ? 10.078 -13.953 -3.48 1 98.75 84 ARG A CA 1
ATOM 656 C C . ARG A 1 84 ? 9.086 -14.352 -2.396 1 98.75 84 ARG A C 1
ATOM 658 O O . ARG A 1 84 ? 8.367 -13.508 -1.858 1 98.75 84 ARG A O 1
ATOM 665 N N . VAL A 1 85 ? 8.984 -15.641 -2.121 1 98.75 85 VAL A N 1
ATOM 666 C CA . VAL A 1 85 ? 8.203 -16.141 -0.998 1 98.75 85 VAL A CA 1
ATOM 667 C C . VAL A 1 85 ? 9.117 -16.375 0.201 1 98.75 85 VAL A C 1
ATOM 669 O O . VAL A 1 85 ? 10.195 -16.969 0.062 1 98.75 85 VAL A O 1
ATOM 672 N N . SER A 1 86 ? 8.68 -15.93 1.378 1 98.44 86 SER A N 1
ATOM 673 C CA . SER A 1 86 ? 9.523 -16.062 2.559 1 98.44 86 SER A CA 1
ATOM 674 C C . SER A 1 86 ? 8.961 -17.109 3.525 1 98.44 86 SER A C 1
ATOM 676 O O . SER A 1 86 ? 9.68 -17.609 4.395 1 98.44 86 SER A O 1
ATOM 678 N N . ARG A 1 87 ? 7.711 -17.375 3.43 1 98.44 87 ARG A N 1
ATOM 679 C CA . ARG A 1 87 ? 7.055 -18.328 4.328 1 98.44 87 ARG A CA 1
ATOM 680 C C . ARG A 1 87 ? 5.828 -18.953 3.664 1 98.44 87 ARG A C 1
ATOM 682 O O . ARG A 1 87 ? 5.121 -18.281 2.904 1 98.44 87 ARG A O 1
ATOM 689 N N . ILE A 1 88 ? 5.609 -20.234 3.928 1 98.44 88 ILE A N 1
ATOM 690 C CA . ILE A 1 88 ? 4.383 -20.906 3.516 1 98.44 88 ILE A CA 1
ATOM 691 C C . ILE A 1 88 ? 3.684 -21.5 4.734 1 98.44 88 ILE A C 1
ATOM 693 O O . ILE A 1 88 ? 4.277 -22.281 5.477 1 98.44 88 ILE A O 1
ATOM 697 N N . GLY A 1 89 ? 2.537 -21.078 4.992 1 98 89 GLY A N 1
ATOM 698 C CA . GLY A 1 89 ? 1.676 -21.688 5.992 1 98 89 GLY A CA 1
ATOM 699 C C . GLY A 1 89 ? 0.75 -22.75 5.418 1 98 89 GLY A C 1
ATOM 700 O O . GLY A 1 89 ? 1.04 -23.328 4.371 1 98 89 GLY A O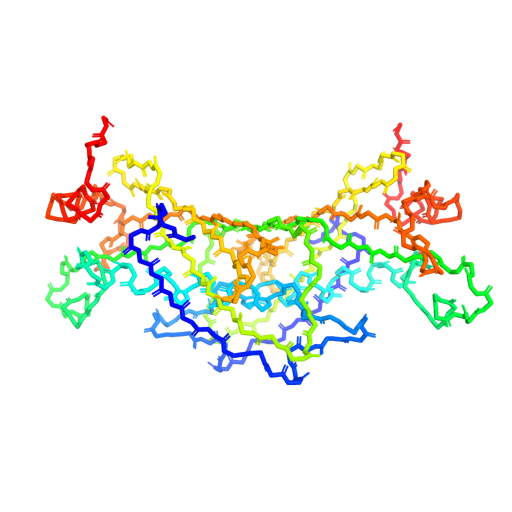 1
ATOM 701 N N . THR A 1 90 ? -0.372 -23.016 6.152 1 98 90 THR A N 1
ATOM 702 C CA . THR A 1 90 ? -1.327 -24.016 5.684 1 98 90 THR A CA 1
ATOM 703 C C . THR A 1 90 ? -2.168 -23.453 4.539 1 98 90 THR A C 1
ATOM 705 O O . THR A 1 90 ? -2.254 -24.078 3.473 1 98 90 THR A O 1
ATOM 708 N N . THR A 1 91 ? -2.764 -22.281 4.77 1 98.19 91 THR A N 1
ATOM 709 C CA . THR A 1 91 ? -3.686 -21.734 3.781 1 98.19 91 THR A CA 1
ATOM 710 C C . THR A 1 91 ? -3.168 -20.406 3.232 1 98.19 91 THR A C 1
ATOM 712 O O . THR A 1 91 ? -3.906 -19.672 2.582 1 98.19 91 THR A O 1
ATOM 715 N N . SER A 1 92 ? -1.897 -20.031 3.627 1 98.5 92 SER A N 1
ATOM 716 C CA . SER A 1 92 ? -1.36 -18.734 3.232 1 98.5 92 SER A CA 1
ATOM 717 C C . SER A 1 92 ? 0.149 -18.797 3.029 1 98.5 92 SER A C 1
ATOM 719 O O . SER A 1 92 ? 0.793 -19.766 3.428 1 98.5 92 SER A O 1
ATOM 721 N N . PHE A 1 93 ? 0.653 -17.797 2.428 1 98.31 93 PHE A N 1
ATOM 722 C CA . PHE A 1 93 ? 2.1 -17.625 2.357 1 98.31 93 PHE A CA 1
ATOM 723 C C . PHE A 1 93 ? 2.463 -16.141 2.287 1 98.31 93 PHE A C 1
ATOM 725 O O . PHE A 1 93 ? 1.608 -15.305 2 1 98.31 93 PHE A O 1
ATOM 732 N N . THR A 1 94 ? 3.703 -15.828 2.611 1 98.81 94 THR A N 1
ATOM 733 C CA . THR A 1 94 ? 4.207 -14.461 2.715 1 98.81 94 THR A CA 1
ATOM 734 C C . THR A 1 94 ? 5.199 -14.164 1.596 1 98.81 94 THR A C 1
ATOM 736 O O . THR A 1 94 ? 6.078 -14.984 1.303 1 98.81 94 THR A O 1
ATOM 739 N N . MET A 1 95 ? 5.004 -13.055 1.012 1 98.81 95 MET A N 1
ATOM 740 C CA . MET A 1 95 ? 5.926 -12.602 -0.027 1 98.81 95 MET A CA 1
ATOM 741 C C . MET A 1 95 ? 6.699 -11.367 0.43 1 98.81 95 MET A C 1
ATOM 743 O O . MET A 1 95 ? 6.219 -10.602 1.269 1 98.81 95 MET A O 1
ATOM 747 N N . GLU A 1 96 ? 7.844 -11.227 -0.161 1 98.88 96 GLU A N 1
ATOM 748 C CA . GLU A 1 96 ? 8.688 -10.047 0.009 1 98.88 96 GLU A CA 1
ATOM 749 C C . GLU A 1 96 ? 9.047 -9.43 -1.339 1 98.88 96 GLU A C 1
ATOM 751 O O . GLU A 1 96 ? 9.227 -10.141 -2.328 1 98.88 96 GLU A O 1
ATOM 756 N N . TYR A 1 97 ? 9.148 -8.117 -1.333 1 98.81 97 TYR A N 1
ATOM 757 C CA . TYR A 1 97 ? 9.477 -7.367 -2.541 1 98.81 97 TYR A CA 1
ATOM 758 C C . TYR A 1 97 ? 10.633 -6.41 -2.289 1 98.81 97 TYR A C 1
ATOM 760 O O . TYR A 1 97 ? 10.859 -5.984 -1.152 1 98.81 97 TYR A O 1
ATOM 768 N N . ALA A 1 98 ? 11.312 -6.074 -3.324 1 98.75 98 ALA A N 1
ATOM 769 C CA . ALA A 1 98 ? 12.289 -4.988 -3.33 1 98.75 98 ALA A CA 1
ATOM 770 C C . ALA A 1 98 ? 12.219 -4.199 -4.633 1 98.75 98 ALA A C 1
ATOM 772 O O . ALA A 1 98 ? 12.008 -4.773 -5.703 1 98.75 98 ALA A O 1
ATOM 773 N N . VAL A 1 99 ? 12.344 -2.922 -4.523 1 98.62 99 VAL A N 1
ATOM 774 C CA . VAL A 1 99 ? 12.461 -2.023 -5.668 1 98.62 99 VAL A CA 1
ATOM 775 C C . VAL A 1 99 ? 13.883 -1.472 -5.754 1 98.62 99 VAL A C 1
ATOM 777 O O . VAL A 1 99 ? 14.344 -0.788 -4.84 1 98.62 99 VAL A O 1
ATOM 780 N N . GLU A 1 100 ? 14.516 -1.729 -6.844 1 98.12 100 GLU A N 1
ATOM 781 C CA . GLU A 1 100 ? 15.906 -1.305 -7.02 1 98.12 100 GLU A CA 1
ATOM 782 C C . GLU A 1 100 ? 16.078 -0.503 -8.305 1 98.12 100 GLU A C 1
ATOM 784 O O . GLU A 1 100 ? 15.328 -0.684 -9.266 1 98.12 100 GLU A O 1
ATOM 789 N N . ASP A 1 101 ? 17.094 0.365 -8.266 1 96.88 101 ASP A N 1
ATOM 790 C CA . ASP A 1 101 ? 17.562 0.956 -9.516 1 96.88 101 ASP A CA 1
ATOM 791 C C . ASP A 1 101 ? 18.203 -0.099 -10.414 1 96.88 101 ASP A C 1
ATOM 793 O O . ASP A 1 101 ? 19.109 -0.819 -9.992 1 96.88 101 ASP A O 1
ATOM 797 N N . ALA A 1 102 ? 17.766 -0.134 -11.602 1 95.75 102 ALA A N 1
ATOM 798 C CA . ALA A 1 102 ? 18.188 -1.202 -12.5 1 95.75 102 ALA A CA 1
ATOM 799 C C . ALA A 1 102 ? 19.672 -1.086 -12.828 1 95.75 102 ALA A C 1
ATOM 801 O O . ALA A 1 102 ? 20.328 -2.086 -13.133 1 95.75 102 ALA A O 1
ATOM 802 N N . ASN A 1 103 ? 20.188 0.112 -12.734 1 93.88 103 ASN A N 1
ATOM 803 C CA . ASN A 1 103 ? 21.578 0.347 -13.133 1 93.88 103 ASN A CA 1
ATOM 804 C C . ASN A 1 103 ? 22.516 0.328 -11.93 1 93.88 103 ASN A C 1
ATOM 806 O O . ASN A 1 103 ? 23.547 -0.353 -11.953 1 93.88 103 ASN A O 1
ATOM 810 N N . SER A 1 104 ? 22.156 1.011 -10.836 1 94.81 104 SER A N 1
ATOM 811 C CA . SER A 1 104 ? 23.078 1.208 -9.719 1 94.81 104 SER A CA 1
ATOM 812 C C . SER A 1 104 ? 22.859 0.151 -8.641 1 94.81 104 SER A C 1
ATOM 814 O O . SER A 1 104 ? 23.719 -0.034 -7.766 1 94.81 104 SER A O 1
ATOM 816 N N . GLY A 1 105 ? 21.719 -0.431 -8.602 1 95 105 GLY A N 1
ATOM 817 C CA . GLY A 1 105 ? 21.406 -1.404 -7.562 1 95 105 GLY A CA 1
ATOM 818 C C . GLY A 1 105 ? 20.953 -0.769 -6.262 1 95 105 GLY A C 1
ATOM 819 O O . GLY A 1 105 ? 20.656 -1.47 -5.293 1 95 105 GLY A O 1
ATOM 820 N N . VAL A 1 106 ? 20.859 0.496 -6.238 1 96.44 106 VAL A N 1
ATOM 821 C CA . VAL A 1 106 ? 20.344 1.197 -5.066 1 96.44 106 VAL A CA 1
ATOM 822 C C . VAL A 1 106 ? 18.922 0.733 -4.77 1 96.44 106 VAL A C 1
ATOM 824 O O . VAL A 1 106 ? 18.078 0.648 -5.676 1 96.44 106 VAL A O 1
ATOM 827 N N . ILE A 1 107 ? 18.688 0.416 -3.5 1 98.12 107 ILE A N 1
ATOM 828 C CA . ILE A 1 107 ? 17.359 -0.028 -3.092 1 98.12 107 ILE A CA 1
ATOM 829 C C . ILE A 1 107 ? 16.516 1.181 -2.713 1 98.12 107 ILE A C 1
ATOM 831 O O . ILE A 1 107 ? 16.891 1.966 -1.839 1 98.12 107 ILE A O 1
ATOM 835 N N . TYR A 1 108 ? 15.375 1.303 -3.338 1 98.19 108 TYR A N 1
ATOM 836 C CA . TYR A 1 108 ? 14.469 2.422 -3.096 1 98.19 108 TYR A CA 1
ATOM 837 C C . TYR A 1 108 ? 13.406 2.051 -2.07 1 98.19 108 TYR A C 1
ATOM 839 O O . TYR A 1 108 ? 12.93 2.908 -1.322 1 98.19 108 TYR A O 1
ATOM 847 N N . ALA A 1 109 ? 12.984 0.819 -2.033 1 98.75 109 ALA A N 1
ATOM 848 C CA . ALA A 1 109 ? 11.891 0.4 -1.163 1 98.75 109 ALA A CA 1
ATOM 849 C C . ALA A 1 109 ? 11.898 -1.112 -0.965 1 98.75 109 ALA A C 1
ATOM 851 O O . ALA A 1 109 ? 12.492 -1.847 -1.756 1 98.75 109 ALA A O 1
ATOM 852 N N . ARG A 1 110 ? 11.258 -1.524 0.064 1 98.81 110 ARG A N 1
ATOM 853 C CA . ARG A 1 110 ? 10.906 -2.91 0.349 1 98.81 110 ARG A CA 1
ATOM 854 C C . ARG A 1 110 ? 9.406 -3.049 0.619 1 98.81 110 ARG A C 1
ATOM 856 O O . ARG A 1 110 ? 8.742 -2.072 0.967 1 98.81 110 ARG A O 1
ATOM 863 N N . GLY A 1 111 ? 8.945 -4.223 0.419 1 98.75 111 GLY A N 1
ATOM 864 C CA . GLY A 1 111 ? 7.535 -4.441 0.689 1 98.75 111 GLY A CA 1
ATOM 865 C C . GLY A 1 111 ? 7.195 -5.895 0.961 1 98.75 111 GLY A C 1
ATOM 866 O O . GLY A 1 111 ? 8.086 -6.746 1.018 1 98.75 111 GLY A O 1
ATOM 867 N N . GLY A 1 112 ? 5.902 -6.098 1.2 1 98.81 112 GLY A N 1
ATOM 868 C CA . GLY A 1 112 ? 5.426 -7.441 1.479 1 98.81 112 GLY A CA 1
ATOM 869 C C . GLY A 1 112 ? 3.943 -7.617 1.215 1 98.81 112 GLY A C 1
ATOM 870 O O . GLY A 1 112 ? 3.229 -6.637 0.99 1 98.81 112 GLY A O 1
ATOM 871 N N . ALA A 1 113 ? 3.609 -8.852 1.229 1 98.94 113 ALA A N 1
ATOM 872 C CA . ALA A 1 113 ? 2.203 -9.234 1.122 1 98.94 113 ALA A CA 1
ATOM 873 C C . ALA A 1 113 ? 1.951 -10.578 1.791 1 98.94 113 ALA A C 1
ATOM 875 O O . ALA A 1 113 ? 2.852 -11.422 1.874 1 98.94 113 ALA A O 1
ATOM 876 N N . VAL A 1 114 ? 0.783 -10.703 2.248 1 98.94 114 VAL A N 1
ATOM 877 C CA . VAL A 1 114 ? 0.265 -12.008 2.664 1 98.94 114 VAL A CA 1
ATOM 878 C C . VAL A 1 114 ? -0.84 -12.453 1.709 1 98.94 114 VAL A C 1
ATOM 880 O O . VAL A 1 114 ? -1.822 -11.734 1.508 1 98.94 114 VAL A O 1
ATOM 883 N N . LEU A 1 115 ? -0.66 -13.586 1.152 1 98.5 115 LEU A N 1
ATOM 884 C CA . LEU A 1 115 ? -1.645 -14.172 0.245 1 98.5 115 LEU A CA 1
ATOM 885 C C . LEU A 1 115 ? -2.332 -15.367 0.885 1 98.5 115 LEU A C 1
ATOM 887 O O . LEU A 1 115 ? -1.681 -16.188 1.532 1 98.5 115 LEU A O 1
ATOM 891 N N . VAL A 1 116 ? -3.553 -15.453 0.666 1 98.12 116 VAL A N 1
ATOM 892 C CA . VAL A 1 116 ? -4.363 -16.578 1.114 1 98.12 116 VAL A CA 1
ATOM 893 C C . VAL A 1 116 ? -4.922 -17.328 -0.094 1 98.12 116 VAL A C 1
ATOM 895 O O . VAL A 1 116 ? -5.348 -16.703 -1.072 1 98.12 116 VAL A O 1
ATOM 898 N N . THR A 1 117 ? -4.918 -18.625 -0.037 1 96.69 117 THR A N 1
ATOM 899 C CA . THR A 1 117 ? -5.484 -19.422 -1.113 1 96.69 117 THR A CA 1
ATOM 900 C C . THR A 1 117 ? -6.957 -19.719 -0.842 1 96.69 117 THR A C 1
ATOM 902 O O . THR A 1 117 ? -7.309 -20.203 0.236 1 96.69 117 THR A O 1
ATOM 905 N N . LEU A 1 118 ? -7.695 -19.453 -1.877 1 93.06 118 LEU A N 1
ATOM 906 C CA . LEU A 1 118 ? -9.141 -19.641 -1.767 1 93.06 118 LEU A CA 1
ATOM 907 C C . LEU A 1 118 ? -9.68 -20.422 -2.957 1 93.06 118 LEU A C 1
ATOM 909 O O . LEU A 1 118 ? -9.242 -20.219 -4.094 1 93.06 118 LEU A O 1
ATOM 913 N N . ARG A 1 119 ? -10.695 -21.234 -2.633 1 90.5 119 ARG A N 1
ATOM 914 C CA . ARG A 1 119 ? -11.461 -21.859 -3.705 1 90.5 119 ARG A CA 1
ATOM 915 C C . ARG A 1 119 ? -12.5 -20.891 -4.27 1 90.5 119 ARG A C 1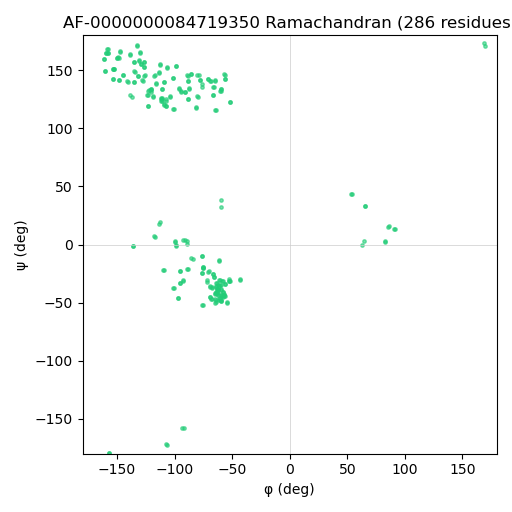
ATOM 917 O O . ARG A 1 119 ? -13.32 -20.344 -3.525 1 90.5 119 ARG A O 1
ATOM 924 N N . TYR A 1 120 ? -12.539 -20.703 -5.469 1 82.56 120 TYR A N 1
ATOM 925 C CA . TYR A 1 120 ? -13.344 -19.672 -6.113 1 82.56 120 TYR A CA 1
ATOM 926 C C . TYR A 1 120 ? -14.828 -20 -6.004 1 82.56 120 TYR A C 1
ATOM 928 O O . TYR A 1 120 ? -15.656 -19.094 -5.848 1 82.56 120 TYR A O 1
ATOM 936 N N . ALA A 1 121 ? -15.195 -21.234 -6.094 1 82.06 121 ALA A N 1
ATOM 937 C CA . ALA A 1 121 ? -16.594 -21.656 -6.156 1 82.06 121 ALA A CA 1
ATOM 938 C C . ALA A 1 121 ? -17.359 -21.219 -4.918 1 82.06 121 ALA A C 1
ATOM 940 O O . ALA A 1 121 ? -18.516 -20.812 -5.008 1 82.06 121 ALA A O 1
ATOM 941 N N . ASP A 1 122 ? -16.688 -21.219 -3.768 1 86.06 122 ASP A N 1
ATOM 942 C CA . ASP A 1 122 ? -17.406 -20.922 -2.535 1 86.06 122 ASP A CA 1
ATOM 943 C C . ASP A 1 122 ? -16.609 -19.969 -1.652 1 86.06 122 ASP A C 1
ATOM 945 O O . ASP A 1 122 ? -17.016 -19.672 -0.521 1 86.06 122 ASP A O 1
ATOM 949 N N . HIS A 1 123 ? -15.438 -19.609 -2.117 1 87.25 123 HIS A N 1
ATOM 950 C CA . HIS A 1 123 ? -14.578 -18.641 -1.444 1 87.25 123 HIS A CA 1
ATOM 951 C C . HIS A 1 123 ? -14.109 -19.172 -0.092 1 87.25 123 HIS A C 1
ATOM 953 O O . HIS A 1 123 ? -13.977 -18.406 0.866 1 87.25 123 HIS A O 1
ATOM 959 N N . GLN A 1 124 ? -13.938 -20.469 -0.081 1 92.56 124 GLN A N 1
ATOM 960 C CA . GLN A 1 124 ? -13.414 -21.094 1.129 1 92.56 124 GLN A CA 1
ATOM 961 C C . GLN A 1 124 ? -11.891 -21.125 1.116 1 92.56 124 GLN A C 1
ATOM 963 O O . GLN A 1 124 ? -11.273 -21.453 0.097 1 92.56 124 GLN A O 1
ATOM 968 N N . LYS A 1 125 ? -11.383 -20.891 2.229 1 95.81 125 LYS A N 1
ATOM 969 C CA . LYS A 1 125 ? -9.938 -21.047 2.389 1 95.81 125 LYS A CA 1
ATOM 970 C C . LYS A 1 125 ? -9.531 -22.516 2.246 1 95.81 125 LYS A C 1
ATOM 972 O O . LYS A 1 125 ? -10.164 -23.406 2.83 1 95.81 125 LYS A O 1
ATOM 977 N N . VAL A 1 126 ? -8.555 -22.672 1.561 1 96.19 126 VAL A N 1
ATOM 978 C CA . VAL A 1 126 ? -8.078 -24.047 1.361 1 96.19 126 VAL A CA 1
ATOM 979 C C . VAL A 1 126 ? -6.559 -24.094 1.527 1 96.19 126 VAL A C 1
ATOM 981 O O . VAL A 1 126 ? -5.883 -23.062 1.414 1 96.19 126 VAL A O 1
ATOM 984 N N . PRO A 1 127 ? -6.039 -25.25 1.83 1 97.31 127 PRO A N 1
ATOM 985 C CA . PRO A 1 127 ? -4.578 -25.344 1.886 1 97.31 127 PRO A CA 1
ATOM 986 C C . PRO A 1 127 ? -3.906 -24.938 0.579 1 97.31 127 PRO A C 1
ATOM 988 O O . PRO A 1 127 ? -4.48 -25.109 -0.499 1 97.31 127 PRO A O 1
ATOM 991 N N . VAL A 1 128 ? -2.764 -24.359 0.717 1 97.5 128 VAL A N 1
ATOM 992 C CA . VAL A 1 128 ? -1.969 -24.109 -0.481 1 97.5 128 VAL A CA 1
ATOM 993 C C . VAL A 1 128 ? -1.827 -25.391 -1.287 1 97.5 128 VAL A C 1
ATOM 995 O O . VAL A 1 128 ? -1.341 -26.406 -0.774 1 97.5 128 VAL A O 1
ATOM 998 N N . PRO A 1 129 ? -2.254 -25.344 -2.562 1 95.12 129 PRO A N 1
ATOM 999 C CA . PRO A 1 129 ? -2.18 -26.578 -3.346 1 95.12 129 PRO A CA 1
ATOM 1000 C C . PRO A 1 129 ? -0.771 -27.172 -3.389 1 95.12 129 PRO A C 1
ATOM 1002 O O . PRO A 1 129 ? 0.207 -26.422 -3.502 1 95.12 129 PRO A O 1
ATOM 1005 N N . ALA A 1 130 ? -0.729 -28.5 -3.3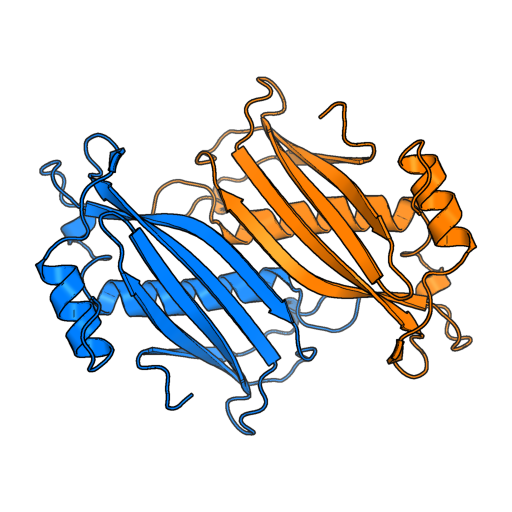42 1 96.38 130 ALA A N 1
ATOM 1006 C CA . ALA A 1 130 ? 0.558 -29.188 -3.287 1 96.38 130 ALA A CA 1
ATOM 1007 C C . ALA A 1 130 ? 1.428 -28.828 -4.484 1 96.38 130 ALA A C 1
ATOM 1009 O O . ALA A 1 130 ? 2.641 -28.656 -4.352 1 96.38 130 ALA A O 1
ATOM 1010 N N . GLY A 1 131 ? 0.774 -28.766 -5.625 1 95.62 131 GLY A N 1
ATOM 1011 C CA . GLY A 1 131 ? 1.512 -28.391 -6.82 1 95.62 131 GLY A CA 1
ATOM 1012 C C . GLY A 1 131 ? 2.09 -26.984 -6.754 1 95.62 131 GLY A C 1
ATOM 1013 O O . GLY A 1 131 ? 3.205 -26.75 -7.223 1 95.62 131 GLY A O 1
ATOM 1014 N N . VAL A 1 132 ? 1.363 -26.078 -6.199 1 96.19 132 VAL A N 1
ATOM 1015 C CA . VAL A 1 132 ? 1.814 -24.688 -6.039 1 96.19 132 VAL A CA 1
ATOM 1016 C C . VAL A 1 132 ? 2.965 -24.641 -5.035 1 96.19 132 VAL A C 1
ATOM 1018 O O . VAL A 1 132 ? 3.98 -23.984 -5.281 1 96.19 132 VAL A O 1
ATOM 1021 N N . ARG A 1 133 ? 2.816 -25.297 -3.916 1 97.69 133 ARG A N 1
ATOM 1022 C CA . ARG A 1 133 ? 3.883 -25.359 -2.922 1 97.69 133 ARG A CA 1
ATOM 1023 C C . ARG A 1 133 ? 5.176 -25.875 -3.535 1 97.69 133 ARG A C 1
ATOM 1025 O O . ARG A 1 133 ? 6.242 -25.281 -3.35 1 97.69 133 ARG A O 1
ATOM 1032 N N . ALA A 1 134 ? 5.078 -26.984 -4.238 1 97.88 134 ALA A N 1
ATOM 1033 C CA . ALA A 1 134 ? 6.25 -27.578 -4.883 1 97.88 134 ALA A CA 1
ATOM 1034 C C . ALA A 1 134 ? 6.875 -26.594 -5.879 1 97.88 134 ALA A C 1
ATOM 1036 O O . ALA A 1 134 ? 8.102 -26.5 -5.965 1 97.88 134 ALA A O 1
ATOM 1037 N N . ALA A 1 135 ? 6.004 -25.938 -6.656 1 98.06 135 ALA A N 1
ATOM 1038 C CA . ALA A 1 135 ? 6.496 -24.969 -7.637 1 98.06 135 ALA A CA 1
ATOM 1039 C C . ALA A 1 135 ? 7.207 -23.812 -6.957 1 98.06 135 ALA A C 1
ATOM 1041 O O . ALA A 1 135 ? 8.227 -23.312 -7.453 1 98.06 135 ALA A O 1
ATOM 1042 N N . ILE A 1 136 ? 6.652 -23.328 -5.824 1 98.44 136 ILE A N 1
ATOM 1043 C CA . ILE A 1 136 ? 7.297 -22.25 -5.066 1 98.44 136 ILE A CA 1
ATOM 1044 C C . ILE A 1 136 ? 8.672 -22.719 -4.59 1 98.44 136 ILE A C 1
ATOM 1046 O O . ILE A 1 136 ? 9.656 -21.984 -4.719 1 98.44 136 ILE A O 1
ATOM 1050 N N . GLU A 1 137 ? 8.703 -23.875 -4.039 1 98.5 137 GLU A N 1
ATOM 1051 C CA . GLU A 1 137 ? 9.969 -24.406 -3.547 1 98.5 137 GLU A CA 1
ATOM 1052 C C . GLU A 1 137 ? 10.992 -24.531 -4.672 1 98.5 137 GLU A C 1
ATOM 1054 O O . GLU A 1 137 ? 12.18 -24.266 -4.473 1 98.5 137 GLU A O 1
ATOM 1059 N N . ALA A 1 138 ? 10.531 -24.938 -5.809 1 98.25 138 ALA A N 1
ATOM 1060 C CA . ALA A 1 138 ? 11.414 -25.031 -6.969 1 98.25 138 ALA A CA 1
ATOM 1061 C C . ALA A 1 138 ? 11.938 -23.656 -7.383 1 98.25 138 ALA A C 1
ATOM 1063 O O . ALA A 1 138 ? 13.133 -23.484 -7.621 1 98.25 138 ALA A O 1
ATOM 1064 N N . VAL A 1 139 ? 11.039 -22.688 -7.477 1 98.19 139 VAL A N 1
ATOM 1065 C CA . VAL A 1 139 ? 11.391 -21.328 -7.879 1 98.19 139 VAL A CA 1
ATOM 1066 C C . VAL A 1 139 ? 12.359 -20.734 -6.867 1 98.19 139 VAL A C 1
ATOM 1068 O O . VAL A 1 139 ? 13.305 -20.031 -7.246 1 98.19 139 VAL A O 1
ATOM 1071 N N . GLU A 1 140 ? 12.148 -21 -5.57 1 98.12 140 GLU A N 1
ATOM 1072 C CA . GLU A 1 140 ? 12.945 -20.438 -4.488 1 98.12 140 GLU A CA 1
ATOM 1073 C C . GLU A 1 140 ? 14.211 -21.25 -4.25 1 98.12 140 GLU A C 1
ATOM 1075 O O . GLU A 1 140 ? 15.102 -20.828 -3.51 1 98.12 140 GLU A O 1
ATOM 1080 N N . ALA A 1 141 ? 14.258 -22.422 -4.84 1 97.25 141 ALA A N 1
ATOM 1081 C CA . ALA A 1 141 ? 15.367 -23.344 -4.641 1 97.25 141 ALA A CA 1
ATOM 1082 C C . ALA A 1 141 ? 15.602 -23.609 -3.154 1 97.25 141 ALA A C 1
ATOM 1084 O O . ALA A 1 141 ? 16.734 -23.578 -2.68 1 97.25 141 ALA A O 1
ATOM 1085 N N . ARG A 1 142 ?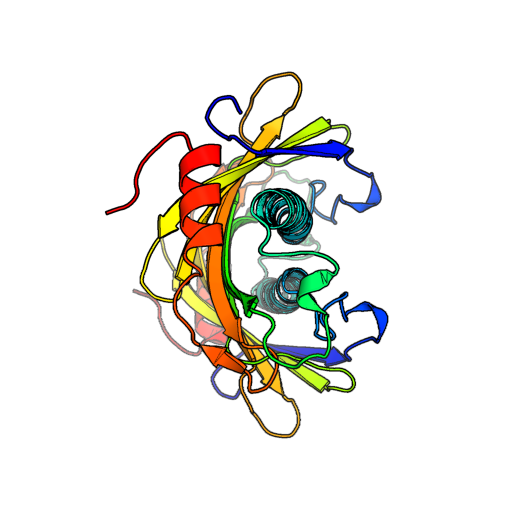 14.461 -23.812 -2.436 1 95.12 142 ARG A N 1
ATOM 1086 C CA . ARG A 1 142 ? 14.523 -24.141 -1.014 1 95.12 142 ARG A CA 1
ATOM 1087 C C . ARG A 1 142 ? 13.227 -24.797 -0.545 1 95.12 142 ARG A C 1
ATOM 1089 O O . ARG A 1 142 ? 12.203 -24.719 -1.226 1 95.12 142 ARG A O 1
ATOM 1096 N N . SER A 1 143 ? 13.25 -25.453 0.671 1 95.12 143 SER A N 1
ATOM 1097 C CA . SER A 1 143 ? 12.07 -26.047 1.278 1 95.12 143 SER A CA 1
ATOM 1098 C C . SER A 1 143 ? 11.5 -25.156 2.379 1 95.12 143 SER A C 1
ATOM 1100 O O . SER A 1 143 ? 12.25 -24.438 3.051 1 95.12 143 SER A O 1
ATOM 1102 N N . PHE A 1 144 ? 10.266 -25.188 2.396 1 93.88 144 PHE A N 1
ATOM 1103 C CA . PHE A 1 144 ? 9.594 -24.453 3.471 1 93.88 144 PHE A CA 1
ATOM 1104 C C . PHE A 1 144 ? 9.008 -25.422 4.496 1 93.88 144 PHE A C 1
ATOM 1106 O O . PHE A 1 144 ? 8.508 -26.484 4.137 1 93.88 144 PHE A O 1
ATOM 1113 N N . SER A 1 145 ? 9.359 -25.281 5.809 1 81.31 145 SER A N 1
ATOM 1114 C CA . SER A 1 145 ? 8.945 -26.188 6.883 1 81.31 145 SER A CA 1
ATOM 1115 C C . SER A 1 145 ? 7.477 -25.969 7.25 1 81.31 145 SER A C 1
ATOM 1117 O O . SER A 1 145 ? 6.934 -24.875 7.047 1 81.31 145 SER A O 1
ATOM 1119 N N . MET B 1 1 ? -17.172 5.355 11.43 1 85.56 1 MET B N 1
ATOM 1120 C CA . MET B 1 1 ? -16.156 6.379 11.172 1 85.56 1 MET B CA 1
ATOM 1121 C C . MET B 1 1 ? -16.141 7.418 12.289 1 85.56 1 MET B C 1
ATOM 1123 O O . MET B 1 1 ? -15.297 8.312 12.297 1 85.56 1 MET B O 1
ATOM 1127 N N . ASN B 1 2 ? -16.828 7.141 13.305 1 83.56 2 ASN B N 1
ATOM 1128 C CA . ASN B 1 2 ? -17 8.141 14.344 1 83.56 2 ASN B CA 1
ATOM 1129 C C . ASN B 1 2 ? -15.703 8.383 15.117 1 83.56 2 ASN B C 1
ATOM 1131 O O . ASN B 1 2 ? -15.469 9.484 15.617 1 83.56 2 ASN B O 1
ATOM 1135 N N . ASP B 1 3 ? -14.867 7.457 15.094 1 92.31 3 ASP B N 1
ATOM 1136 C CA . ASP B 1 3 ? -13.648 7.57 15.891 1 92.31 3 ASP B CA 1
ATOM 1137 C C . ASP B 1 3 ? -12.508 8.18 15.078 1 92.31 3 ASP B C 1
ATOM 1139 O O . ASP B 1 3 ? -11.391 8.312 15.562 1 92.31 3 ASP B O 1
ATOM 1143 N N . PHE B 1 4 ? -12.852 8.547 13.898 1 97.88 4 PHE B N 1
ATOM 1144 C CA . PHE B 1 4 ? -11.875 9.188 13.031 1 97.88 4 PHE B CA 1
ATOM 1145 C C . PHE B 1 4 ? -12.172 10.672 12.883 1 97.88 4 PHE B C 1
ATOM 1147 O O . PHE B 1 4 ? -13.203 11.047 12.32 1 97.88 4 PHE B O 1
ATOM 1154 N N . PRO B 1 5 ? -11.305 11.484 13.266 1 98.38 5 PRO B N 1
ATOM 1155 C CA . PRO B 1 5 ? -11.602 12.922 13.258 1 98.38 5 PRO B CA 1
ATOM 1156 C C . PRO B 1 5 ? -11.562 13.516 11.852 1 98.38 5 PRO B C 1
ATOM 1158 O O . PRO B 1 5 ? -12.07 14.625 11.633 1 98.38 5 PRO B O 1
ATOM 1161 N N . VAL B 1 6 ? -10.93 12.898 10.883 1 98.56 6 VAL B N 1
ATOM 1162 C CA . VAL B 1 6 ? -10.891 13.344 9.492 1 98.56 6 VAL B CA 1
ATOM 1163 C C . VAL B 1 6 ? -11.391 12.227 8.578 1 98.56 6 VAL B C 1
ATOM 1165 O O . VAL B 1 6 ? -10.961 11.078 8.695 1 98.56 6 VAL B O 1
ATOM 1168 N N . THR B 1 7 ? -12.312 12.555 7.734 1 98.5 7 THR B N 1
ATOM 1169 C CA . THR B 1 7 ? -12.836 11.586 6.781 1 98.5 7 THR B CA 1
ATOM 1170 C C . THR B 1 7 ? -12.945 12.203 5.387 1 98.5 7 THR B C 1
ATOM 1172 O O . THR B 1 7 ? -13.086 13.414 5.246 1 98.5 7 THR B O 1
ATOM 1175 N N . VAL B 1 8 ? -12.789 11.398 4.41 1 98.19 8 VAL B N 1
ATOM 1176 C CA . VAL B 1 8 ? -13.008 11.766 3.016 1 98.19 8 VAL B CA 1
ATOM 1177 C C . VAL B 1 8 ? -13.891 10.711 2.342 1 98.19 8 VAL B C 1
ATOM 1179 O O . VAL B 1 8 ? -13.953 9.562 2.787 1 98.19 8 VAL B O 1
ATOM 1182 N N . ARG B 1 9 ? -14.508 11.086 1.289 1 97 9 ARG B N 1
ATOM 1183 C CA . ARG B 1 9 ? -15.391 10.172 0.572 1 97 9 ARG B CA 1
ATOM 1184 C C . ARG B 1 9 ? -14.891 9.914 -0.844 1 97 9 ARG B C 1
ATOM 1186 O O . ARG B 1 9 ? -14.305 10.805 -1.469 1 97 9 ARG B O 1
ATOM 1193 N N . PHE B 1 10 ? -15.109 8.68 -1.272 1 92.69 10 PHE B N 1
ATOM 1194 C CA . PHE B 1 10 ? -14.703 8.297 -2.623 1 92.69 10 PHE B CA 1
ATOM 1195 C C . PHE B 1 10 ? -15.789 7.457 -3.295 1 92.69 10 PHE B C 1
ATOM 1197 O O . PHE B 1 10 ? -16.281 6.496 -2.707 1 92.69 10 PHE B O 1
ATOM 1204 N N . PRO B 1 11 ? -16.172 7.91 -4.484 1 88.88 11 PRO B N 1
ATOM 1205 C CA . PRO B 1 11 ? -16.922 6.949 -5.305 1 88.88 11 PRO B CA 1
ATOM 1206 C C . PRO B 1 11 ? -16 5.93 -5.984 1 88.88 11 PRO B C 1
ATOM 1208 O O . PRO B 1 11 ? -14.852 6.238 -6.305 1 88.88 11 PRO B O 1
ATOM 1211 N N . ILE B 1 12 ? -16.5 4.746 -6.117 1 93.75 12 ILE B N 1
ATOM 1212 C CA . ILE B 1 12 ? -15.75 3.721 -6.84 1 93.75 12 ILE B CA 1
ATOM 1213 C C . ILE B 1 12 ? -16.078 3.799 -8.328 1 93.75 12 ILE B C 1
ATOM 1215 O O . ILE B 1 12 ? -17.234 3.959 -8.711 1 93.75 12 ILE B O 1
ATOM 1219 N N . GLN B 1 13 ? -15.039 3.748 -9.117 1 94.38 13 GLN B N 1
ATOM 1220 C CA . GLN B 1 13 ? -15.195 3.709 -10.57 1 94.38 13 GLN B CA 1
ATOM 1221 C C . GLN B 1 13 ? -15.078 2.283 -11.102 1 94.38 13 GLN B C 1
ATOM 1223 O O . GLN B 1 13 ? -14.383 1.454 -10.508 1 94.38 13 GLN B O 1
ATOM 1228 N N . TRP B 1 14 ? -15.719 2.066 -12.234 1 94.94 14 TRP B N 1
ATOM 1229 C CA . TRP B 1 14 ? -15.617 0.757 -12.867 1 94.94 14 TRP B CA 1
ATOM 1230 C C . TRP B 1 14 ? -14.156 0.388 -13.125 1 94.94 14 TRP B C 1
ATOM 1232 O O . TRP B 1 14 ? -13.766 -0.768 -12.953 1 94.94 14 TRP B O 1
ATOM 1242 N N . SER B 1 15 ? -13.289 1.307 -13.422 1 94.5 15 SER B N 1
ATOM 1243 C CA . SER B 1 15 ? -11.898 1.086 -13.773 1 94.5 15 SER B CA 1
ATOM 1244 C C . SER B 1 15 ? -11.055 0.766 -12.539 1 94.5 15 SER B C 1
ATOM 1246 O O . SER B 1 15 ? -9.891 0.369 -12.664 1 94.5 15 SER B O 1
ATOM 1248 N N . ASP B 1 16 ? -11.625 0.925 -11.391 1 95.19 16 ASP B N 1
ATOM 1249 C CA . ASP B 1 16 ? -10.914 0.549 -10.172 1 95.19 16 ASP B CA 1
ATOM 1250 C C . ASP B 1 16 ? -10.891 -0.967 -10 1 95.19 16 ASP B C 1
ATOM 1252 O O . ASP B 1 16 ? -10.109 -1.493 -9.203 1 95.19 16 ASP B O 1
ATOM 1256 N N . MET B 1 17 ? -11.836 -1.598 -10.703 1 94.88 17 MET B N 1
ATOM 1257 C CA . MET B 1 17 ? -11.945 -3.049 -10.594 1 94.88 17 MET B CA 1
ATOM 1258 C C . MET B 1 17 ? -10.867 -3.742 -11.422 1 94.88 17 MET B C 1
ATOM 1260 O O . MET B 1 17 ? -10.562 -3.311 -12.531 1 94.88 17 MET B O 1
ATOM 1264 N N . ASP B 1 18 ? -10.344 -4.797 -10.883 1 93.94 18 ASP B N 1
ATOM 1265 C CA . ASP B 1 18 ? -9.305 -5.496 -11.617 1 93.94 18 ASP B CA 1
ATOM 1266 C C . ASP B 1 18 ? -9.82 -6.816 -12.188 1 93.94 18 ASP B C 1
ATOM 1268 O O . ASP B 1 18 ? -11.031 -7.055 -12.211 1 93.94 18 ASP B O 1
ATOM 1272 N N . ALA B 1 19 ? -8.969 -7.656 -12.758 1 89 19 ALA B N 1
ATOM 1273 C CA . ALA B 1 19 ? -9.297 -8.875 -13.492 1 89 19 ALA B CA 1
ATOM 1274 C C . ALA B 1 19 ? -10.016 -9.883 -12.602 1 89 19 ALA B C 1
ATOM 1276 O O . ALA B 1 19 ? -10.625 -10.836 -13.094 1 89 19 ALA B O 1
ATOM 1277 N N . PHE B 1 20 ? -9.961 -9.617 -11.234 1 87.69 20 PHE B N 1
ATOM 1278 C CA . PHE B 1 20 ? -10.609 -10.555 -10.32 1 87.69 20 PHE B CA 1
ATOM 1279 C C . PHE B 1 20 ? -11.977 -10.039 -9.898 1 87.69 20 PHE B C 1
ATOM 1281 O O . PHE B 1 20 ? -12.633 -10.641 -9.039 1 87.69 20 PHE B O 1
ATOM 1288 N N . GLY B 1 21 ? -12.344 -8.93 -10.43 1 90.94 21 GLY B N 1
ATOM 1289 C CA . GLY B 1 21 ? -13.711 -8.445 -10.266 1 90.94 21 GLY B CA 1
ATOM 1290 C C . GLY B 1 21 ? -13.906 -7.641 -9 1 90.94 21 GLY B C 1
ATOM 1291 O O . GLY B 1 21 ? -15.039 -7.496 -8.516 1 90.94 21 GLY B O 1
ATOM 1292 N N . HIS B 1 22 ? -12.805 -7.207 -8.391 1 95.06 22 HIS B N 1
ATOM 1293 C CA . HIS B 1 22 ? -12.844 -6.348 -7.215 1 95.06 22 HIS B CA 1
ATOM 1294 C C . HIS B 1 22 ? -11.93 -5.141 -7.383 1 95.06 22 HIS B C 1
ATOM 1296 O O . HIS B 1 22 ? -11.109 -5.102 -8.305 1 95.06 22 HIS B O 1
ATOM 1302 N N . VAL B 1 23 ? -12.133 -4.172 -6.512 1 97.06 23 VAL B N 1
ATOM 1303 C CA . VAL B 1 23 ? -11.203 -3.043 -6.52 1 97.06 23 VAL B CA 1
ATOM 1304 C C . VAL B 1 23 ? -9.789 -3.535 -6.246 1 97.06 23 VAL B C 1
ATOM 1306 O O . VAL B 1 23 ? -9.562 -4.332 -5.328 1 97.06 23 VAL B O 1
ATOM 1309 N N . ASN B 1 24 ? -8.891 -3.059 -7.027 1 97.62 24 ASN B N 1
ATOM 1310 C CA . ASN B 1 24 ? -7.484 -3.434 -6.906 1 97.62 24 ASN B CA 1
ATOM 1311 C C . ASN B 1 24 ? -6.887 -2.961 -5.586 1 97.62 24 ASN B C 1
ATOM 1313 O O . ASN B 1 24 ? -7.145 -1.837 -5.148 1 97.62 24 ASN B O 1
ATOM 1317 N N . ASN B 1 25 ? -6.07 -3.775 -5.027 1 97.44 25 ASN B N 1
ATOM 1318 C CA . ASN B 1 25 ? -5.52 -3.494 -3.709 1 97.44 25 ASN B CA 1
ATOM 1319 C C . ASN B 1 25 ? -4.691 -2.211 -3.707 1 97.44 25 ASN B C 1
ATOM 1321 O O . ASN B 1 25 ? -4.57 -1.548 -2.676 1 97.44 25 ASN B O 1
ATOM 1325 N N . ALA B 1 26 ? -4.074 -1.87 -4.793 1 97.5 26 ALA B N 1
ATOM 1326 C CA . ALA B 1 26 ? -3.246 -0.669 -4.863 1 97.5 26 ALA B CA 1
ATOM 1327 C C . ALA B 1 26 ? -4.094 0.59 -4.703 1 97.5 26 ALA B C 1
ATOM 1329 O O . ALA B 1 26 ? -3.607 1.613 -4.211 1 97.5 26 ALA B O 1
ATOM 1330 N N . ARG B 1 27 ? -5.305 0.536 -5.066 1 97.38 27 ARG B N 1
ATOM 1331 C CA . ARG B 1 27 ? -6.191 1.692 -5.043 1 97.38 27 ARG B CA 1
ATOM 1332 C C . ARG B 1 27 ? -6.406 2.191 -3.617 1 97.38 27 ARG B C 1
ATOM 1334 O O . ARG B 1 27 ? -6.535 3.396 -3.389 1 97.38 27 ARG B O 1
ATOM 1341 N N . TYR B 1 28 ? -6.41 1.333 -2.697 1 98.38 28 TYR B N 1
ATOM 1342 C CA . TYR B 1 28 ? -6.648 1.684 -1.302 1 98.38 28 TYR B CA 1
ATOM 1343 C C . TYR B 1 28 ? -5.625 2.703 -0.814 1 98.38 28 TYR B C 1
ATOM 1345 O O . TYR B 1 28 ? -5.93 3.543 0.033 1 98.38 28 TYR B O 1
ATOM 1353 N N . PHE B 1 29 ? -4.461 2.641 -1.349 1 98.38 29 PHE B N 1
ATOM 1354 C CA . PHE B 1 29 ? -3.406 3.535 -0.889 1 98.38 29 PHE B CA 1
ATOM 1355 C C . PHE B 1 29 ? -3.607 4.941 -1.442 1 98.38 29 PHE B C 1
ATOM 1357 O O . PHE B 1 29 ? -3.113 5.918 -0.873 1 98.38 29 PHE B O 1
ATOM 1364 N N . THR B 1 30 ? -4.297 5.059 -2.551 1 97.12 30 THR B N 1
ATOM 1365 C CA . THR B 1 30 ? -4.715 6.379 -3.008 1 97.12 30 THR B CA 1
ATOM 1366 C C . THR B 1 30 ? -5.742 6.984 -2.057 1 97.12 30 THR B C 1
ATOM 1368 O O . THR B 1 30 ? -5.73 8.188 -1.805 1 97.12 30 THR B O 1
ATOM 1371 N N . TRP B 1 31 ? -6.586 6.148 -1.551 1 98.12 31 TRP B N 1
ATOM 1372 C CA . TRP B 1 31 ? -7.586 6.617 -0.598 1 98.12 31 TRP B CA 1
ATOM 1373 C C . TRP B 1 31 ? -6.934 7.012 0.724 1 98.12 31 TRP B C 1
ATOM 1375 O O . TRP B 1 31 ? -7.25 8.062 1.289 1 98.12 31 TRP B O 1
ATOM 1385 N N . PHE B 1 32 ? -6.027 6.145 1.193 1 98.62 32 PHE B N 1
ATOM 1386 C CA . PHE B 1 32 ? -5.289 6.461 2.41 1 98.62 32 PHE B CA 1
ATOM 1387 C C . PHE B 1 32 ? -4.547 7.781 2.266 1 98.62 32 PHE B C 1
ATOM 1389 O O . PHE B 1 32 ? -4.531 8.602 3.189 1 98.62 32 PHE B O 1
ATOM 1396 N N . GLU B 1 33 ? -3.941 7.973 1.145 1 97.88 33 GLU B N 1
ATOM 1397 C CA . GLU B 1 33 ? -3.217 9.211 0.888 1 97.88 33 GLU B CA 1
ATOM 1398 C C . GLU B 1 33 ? -4.148 10.422 0.946 1 97.88 33 GLU B C 1
ATOM 1400 O O . GLU B 1 33 ? -3.814 11.445 1.55 1 97.88 33 GLU B O 1
ATOM 1405 N N . ALA B 1 34 ? -5.293 10.305 0.3 1 97.56 34 ALA B N 1
ATOM 1406 C CA . ALA B 1 34 ? -6.238 11.422 0.301 1 97.56 34 ALA B CA 1
ATOM 1407 C C . ALA B 1 34 ? -6.648 11.789 1.724 1 97.56 34 ALA B C 1
ATOM 1409 O O . ALA B 1 34 ? -6.68 12.969 2.078 1 97.56 34 ALA B O 1
ATOM 1410 N N . ALA B 1 35 ? -6.934 10.789 2.512 1 98.5 35 ALA B N 1
ATOM 1411 C CA . ALA B 1 35 ? -7.289 11.023 3.91 1 98.5 35 ALA B CA 1
ATOM 1412 C C . ALA B 1 35 ? -6.117 11.617 4.684 1 98.5 35 ALA B C 1
ATOM 1414 O O . ALA B 1 35 ? -6.297 12.523 5.5 1 98.5 35 ALA B O 1
ATOM 1415 N N . ARG B 1 36 ? -4.965 11.102 4.434 1 98.44 36 ARG B N 1
ATOM 1416 C CA . ARG B 1 36 ? -3.748 11.594 5.074 1 98.44 36 ARG B CA 1
ATOM 1417 C C . ARG B 1 36 ? -3.512 13.062 4.754 1 98.44 36 ARG B C 1
ATOM 1419 O O . ARG B 1 36 ? -3.234 13.867 5.648 1 98.44 36 ARG B O 1
ATOM 1426 N N . ILE B 1 37 ? -3.619 13.391 3.465 1 97.19 37 ILE B N 1
ATOM 1427 C CA . ILE B 1 37 ? -3.371 14.766 3.035 1 97.19 37 ILE B CA 1
ATOM 1428 C C . ILE B 1 37 ? -4.418 15.695 3.646 1 97.19 37 ILE B C 1
ATOM 1430 O O . ILE B 1 37 ? -4.09 16.781 4.109 1 97.19 37 ILE B O 1
ATOM 1434 N N . ALA B 1 38 ? -5.668 15.297 3.689 1 97.94 38 ALA B N 1
ATOM 1435 C CA . ALA B 1 38 ? -6.711 16.078 4.352 1 97.94 38 ALA B CA 1
ATOM 1436 C C . ALA B 1 38 ? -6.359 16.328 5.816 1 97.94 38 ALA B C 1
ATOM 1438 O O . ALA B 1 38 ? -6.508 17.453 6.312 1 97.94 38 ALA B O 1
ATOM 1439 N N . TYR B 1 39 ? -5.902 15.32 6.469 1 98.69 39 TYR B N 1
ATOM 1440 C CA . TYR B 1 39 ? -5.516 15.43 7.871 1 98.69 39 TYR B CA 1
ATOM 1441 C C . TYR B 1 39 ? -4.332 16.375 8.031 1 98.69 39 TYR B C 1
ATOM 1443 O O . TYR B 1 39 ? -4.359 17.281 8.883 1 98.69 39 TYR B O 1
ATOM 1451 N N . MET B 1 40 ? -3.32 16.156 7.246 1 97.56 40 MET B N 1
ATOM 1452 C CA . MET B 1 40 ? -2.088 16.938 7.355 1 97.56 40 MET B CA 1
ATOM 1453 C C . MET B 1 40 ? -2.336 18.406 7.027 1 97.56 40 MET B C 1
ATOM 1455 O O . MET B 1 40 ? -1.693 19.297 7.594 1 97.56 40 MET B O 1
ATOM 1459 N N . THR B 1 41 ? -3.203 18.625 6.105 1 96.56 41 THR B N 1
ATOM 1460 C CA . THR B 1 41 ? -3.596 20 5.809 1 96.56 41 THR B CA 1
ATOM 1461 C C . THR B 1 41 ? -4.262 20.641 7.02 1 96.56 41 THR B C 1
ATOM 1463 O O . THR B 1 41 ? -3.949 21.781 7.375 1 96.56 41 THR B O 1
ATOM 1466 N N . ARG B 1 42 ? -5.082 19.969 7.656 1 97.12 42 ARG B N 1
ATOM 1467 C CA . ARG B 1 42 ? -5.805 20.453 8.828 1 97.12 42 ARG B CA 1
ATOM 1468 C C . ARG B 1 42 ? -4.848 20.812 9.953 1 97.12 42 ARG B C 1
ATOM 1470 O O . ARG B 1 42 ? -5.066 21.781 10.68 1 97.12 42 ARG B O 1
ATOM 1477 N N . VAL B 1 43 ? -3.793 20.062 10.07 1 97 43 VAL B N 1
ATOM 1478 C CA . VAL B 1 43 ? -2.926 20.297 11.227 1 97 43 VAL B CA 1
ATOM 1479 C C . VAL B 1 43 ? -1.736 21.156 10.812 1 97 43 VAL B C 1
ATOM 1481 O O . VAL B 1 43 ? -0.816 21.375 11.609 1 97 43 VAL B O 1
ATOM 1484 N N . GLY B 1 44 ? -1.637 21.547 9.578 1 94.25 44 GLY B N 1
ATOM 1485 C CA . GLY B 1 44 ? -0.695 22.562 9.133 1 94.25 44 GLY B CA 1
ATOM 1486 C C . GLY B 1 44 ? 0.638 21.984 8.688 1 94.25 44 GLY B C 1
ATOM 1487 O O . GLY B 1 44 ? 1.628 22.719 8.586 1 94.25 44 GLY B O 1
ATOM 1488 N N . LEU B 1 45 ? 0.67 20.688 8.508 1 94.94 45 LEU B N 1
ATOM 1489 C CA . LEU B 1 45 ? 1.929 20.094 8.086 1 94.94 45 LEU B CA 1
ATOM 1490 C C . LEU B 1 45 ? 2.047 20.078 6.566 1 94.94 45 LEU B C 1
ATOM 1492 O O . LEU B 1 45 ? 3.139 19.891 6.023 1 94.94 45 LEU B O 1
ATOM 1496 N N . VAL B 1 46 ? 0.905 20.172 5.91 1 92.69 46 VAL B N 1
ATOM 1497 C CA . VAL B 1 46 ? 0.874 20.344 4.461 1 92.69 46 VAL B CA 1
ATOM 1498 C C . VAL B 1 46 ? 0.156 21.641 4.109 1 92.69 46 VAL B C 1
ATOM 1500 O O . VAL B 1 46 ? -0.928 21.922 4.625 1 92.69 46 VAL B O 1
ATOM 1503 N N . GLY B 1 47 ? 0.684 22.391 3.279 1 83.75 47 GLY B N 1
ATOM 1504 C CA . GLY B 1 47 ? 0.116 23.672 2.879 1 83.75 47 GLY B CA 1
ATOM 1505 C C . GLY B 1 47 ? 1.068 24.516 2.053 1 83.75 47 GLY B C 1
ATOM 1506 O O . GLY B 1 47 ? 2.18 24.078 1.741 1 83.75 47 GLY B O 1
ATOM 1507 N N . PRO B 1 48 ? 0.499 25.609 1.521 1 71.56 48 PRO B N 1
ATOM 1508 C CA . PRO B 1 48 ? 1.313 26.5 0.685 1 71.56 48 PRO B CA 1
ATOM 1509 C C . PRO B 1 48 ? 2.611 26.922 1.368 1 71.56 48 PRO B C 1
ATOM 1511 O O . PRO B 1 48 ? 3.613 27.172 0.695 1 71.56 48 PRO B O 1
ATOM 1514 N N . GLU B 1 49 ? 2.574 27.016 2.656 1 61.38 49 GLU B N 1
ATOM 1515 C CA . GLU B 1 49 ? 3.738 27.5 3.398 1 61.38 49 GLU B CA 1
ATOM 1516 C C . GLU B 1 49 ? 4.859 26.453 3.389 1 61.38 49 GLU B C 1
ATOM 1518 O O . GLU B 1 49 ? 6.023 26.797 3.602 1 61.38 49 GLU B O 1
ATOM 1523 N N . MET B 1 50 ? 4.465 25.219 3.344 1 61.03 50 MET B N 1
ATOM 1524 C CA . MET B 1 50 ? 5.477 24.156 3.314 1 61.03 50 MET B CA 1
ATOM 1525 C C . MET B 1 50 ? 6.477 24.391 2.186 1 61.03 50 MET B C 1
ATOM 1527 O O . MET B 1 50 ? 7.645 24.016 2.293 1 61.03 50 MET B O 1
ATOM 1531 N N . ARG B 1 51 ? 5.934 25 1.168 1 56.81 51 ARG B N 1
ATOM 1532 C CA . ARG B 1 51 ? 6.762 25.234 -0.011 1 56.81 51 ARG B CA 1
ATOM 1533 C C . ARG B 1 51 ? 7.484 26.562 0.082 1 56.81 51 ARG B C 1
ATOM 1535 O O . ARG B 1 51 ? 8.102 27.016 -0.888 1 56.81 51 ARG B O 1
ATOM 1542 N N . LYS B 1 52 ? 7.262 27.281 1.209 1 55.34 52 LYS B N 1
ATOM 1543 C CA . LYS B 1 52 ? 7.918 28.578 1.182 1 55.34 52 LYS B CA 1
ATOM 1544 C C . LYS B 1 52 ? 9.438 28.438 1.158 1 55.34 52 LYS B C 1
ATOM 1546 O O . LYS B 1 52 ? 10 27.641 1.918 1 55.34 52 LYS B O 1
ATOM 1551 N N . PRO B 1 53 ? 9.922 28.875 0.101 1 48.53 53 PRO B N 1
ATOM 1552 C CA . PRO B 1 53 ? 11.367 28.859 -0.146 1 48.53 53 PRO B CA 1
ATOM 1553 C C . PRO B 1 53 ? 12.18 29.297 1.076 1 48.53 53 PRO B C 1
ATOM 1555 O O . PRO B 1 53 ? 13.391 29.078 1.125 1 48.53 53 PRO B O 1
ATOM 1558 N N . GLU B 1 54 ? 11.625 30.141 1.859 1 53.94 54 GLU B N 1
ATOM 1559 C CA . GLU B 1 54 ? 12.633 30.625 2.799 1 53.94 54 GLU B CA 1
ATOM 1560 C C . GLU B 1 54 ? 13.219 29.469 3.615 1 53.94 54 GLU B C 1
ATOM 1562 O O . GLU B 1 54 ? 14.203 29.656 4.336 1 53.94 54 GLU B O 1
ATOM 1567 N N . GLY B 1 55 ? 13.43 28.359 3.057 1 58.16 55 GLY B N 1
ATOM 1568 C CA . GLY B 1 55 ? 14.297 27.234 3.316 1 58.16 55 GLY B CA 1
ATOM 1569 C C . GLY B 1 55 ? 14 26.547 4.637 1 58.16 55 GLY B C 1
ATOM 1570 O O . GLY B 1 55 ? 14.797 25.734 5.109 1 58.16 55 GLY B O 1
ATOM 1571 N N . LYS B 1 56 ? 12.984 27.031 5.449 1 69.62 56 LYS B N 1
ATOM 1572 C CA . LYS B 1 56 ? 12.93 26.359 6.746 1 69.62 56 LYS B CA 1
ATOM 1573 C C . LYS B 1 56 ? 11.656 25.531 6.879 1 69.62 56 LYS B C 1
ATOM 1575 O O . LYS B 1 56 ? 11.234 25.203 7.992 1 69.62 56 LYS B O 1
ATOM 1580 N N . GLY B 1 57 ? 11.102 25.25 5.758 1 86.44 57 GLY B N 1
ATOM 1581 C CA . GLY B 1 57 ? 9.82 24.578 5.879 1 86.44 57 GLY B CA 1
ATOM 1582 C C . GLY B 1 57 ? 9.953 23.109 6.254 1 86.44 57 GLY B C 1
ATOM 1583 O O . GLY B 1 57 ? 10.922 22.453 5.871 1 86.44 57 GLY B O 1
ATOM 1584 N N . VAL B 1 58 ? 9.062 22.641 7.199 1 91 58 VAL B N 1
ATOM 1585 C CA . VAL B 1 58 ? 9.008 21.25 7.648 1 91 58 VAL B CA 1
ATOM 1586 C C . VAL B 1 58 ? 7.809 20.562 7.016 1 91 58 VAL B C 1
ATOM 1588 O O . VAL B 1 58 ? 6.711 21.109 6.965 1 91 58 VAL B O 1
ATOM 1591 N N . GLY B 1 59 ? 8.102 19.406 6.383 1 92.5 59 GLY B N 1
ATOM 1592 C CA . GLY B 1 59 ? 7.031 18.625 5.781 1 92.5 59 GLY B CA 1
ATOM 1593 C C . GLY B 1 59 ? 7.105 17.141 6.125 1 92.5 59 GLY B C 1
ATOM 1594 O O . GLY B 1 59 ? 8.055 16.703 6.777 1 92.5 59 GLY B O 1
ATOM 1595 N N . PRO B 1 60 ? 6.109 16.469 5.758 1 94.88 60 PRO B N 1
ATOM 1596 C CA . PRO B 1 60 ? 6.059 15.039 6.051 1 94.88 60 PRO B CA 1
ATOM 1597 C C . PRO B 1 60 ? 6.688 14.188 4.953 1 94.88 60 PRO B C 1
ATOM 1599 O O . PRO B 1 60 ? 6.578 14.523 3.77 1 94.88 60 PRO B O 1
ATOM 1602 N N . ILE B 1 61 ? 7.309 13.109 5.367 1 95.19 61 ILE B N 1
ATOM 1603 C CA . ILE B 1 61 ? 7.754 12.023 4.5 1 95.19 61 ILE B CA 1
ATOM 1604 C C . ILE B 1 61 ? 7.133 10.711 4.957 1 95.19 61 ILE B C 1
ATOM 1606 O O . ILE B 1 61 ? 7.102 10.414 6.152 1 95.19 61 ILE B O 1
ATOM 1610 N N . VAL B 1 62 ? 6.621 10.008 4.016 1 98.12 62 VAL B N 1
ATOM 1611 C CA . VAL B 1 62 ? 6.078 8.695 4.348 1 98.12 62 VAL B CA 1
ATOM 1612 C C . VAL B 1 62 ? 7.207 7.672 4.418 1 98.12 62 VAL B C 1
ATOM 1614 O O . VAL B 1 62 ? 7.867 7.398 3.412 1 98.12 62 VAL B O 1
ATOM 1617 N N . ALA B 1 63 ? 7.391 7.098 5.559 1 98.5 63 ALA B N 1
ATOM 1618 C CA . ALA B 1 63 ? 8.453 6.117 5.758 1 98.5 63 ALA B CA 1
ATOM 1619 C C . ALA B 1 63 ? 7.949 4.699 5.512 1 98.5 63 ALA B C 1
ATOM 1621 O O . ALA B 1 63 ? 8.711 3.824 5.094 1 98.5 63 ALA B O 1
ATOM 1622 N N . ALA B 1 64 ? 6.699 4.477 5.797 1 98.88 64 ALA B N 1
ATOM 1623 C CA . ALA B 1 64 ? 6.105 3.15 5.652 1 98.88 64 ALA B CA 1
ATOM 1624 C C . ALA B 1 64 ? 4.586 3.238 5.566 1 98.88 64 ALA B C 1
ATOM 1626 O O . ALA B 1 64 ? 3.977 4.156 6.125 1 98.88 64 ALA B O 1
ATOM 1627 N N . THR B 1 65 ? 3.996 2.338 4.867 1 98.94 65 THR B N 1
ATOM 1628 C CA . THR B 1 65 ? 2.547 2.186 4.812 1 98.94 65 THR B CA 1
ATOM 1629 C C . THR B 1 65 ? 2.156 0.709 4.844 1 98.94 65 THR B C 1
ATOM 1631 O O . THR B 1 65 ? 2.99 -0.163 4.594 1 98.94 65 THR B O 1
ATOM 1634 N N . ASN B 1 66 ? 0.882 0.425 5.141 1 98.94 66 ASN B N 1
ATOM 1635 C CA . ASN B 1 66 ? 0.345 -0.931 5.113 1 98.94 66 ASN B CA 1
ATOM 1636 C C . ASN B 1 66 ? -1.173 -0.93 4.957 1 98.94 66 ASN B C 1
ATOM 1638 O O . ASN B 1 66 ? -1.821 0.097 5.164 1 98.94 66 ASN B O 1
ATOM 1642 N N . ALA B 1 67 ? -1.666 -2.066 4.613 1 98.94 67 ALA B N 1
ATOM 1643 C CA . ALA B 1 67 ? -3.107 -2.287 4.523 1 98.94 67 ALA B CA 1
ATOM 1644 C C . ALA B 1 67 ? -3.465 -3.73 4.871 1 98.94 67 ALA B C 1
ATOM 1646 O O . ALA B 1 67 ? -2.699 -4.652 4.582 1 98.94 67 ALA B O 1
ATOM 1647 N N . GLU B 1 68 ? -4.496 -3.9 5.52 1 98.88 68 GLU B N 1
ATOM 1648 C CA . GLU B 1 68 ? -5.215 -5.16 5.699 1 98.88 68 GLU B CA 1
ATOM 1649 C C . GLU B 1 68 ? -6.551 -5.145 4.965 1 98.88 68 GLU B C 1
ATOM 1651 O O . GLU B 1 68 ? -7.367 -4.242 5.168 1 98.88 68 GLU B O 1
ATOM 1656 N N . TYR B 1 69 ? -6.742 -6.113 4.156 1 98.69 69 TYR B N 1
ATOM 1657 C CA . TYR B 1 69 ? -7.961 -6.195 3.365 1 98.69 69 TYR B CA 1
ATOM 1658 C C . TYR B 1 69 ? -8.938 -7.191 3.973 1 98.69 69 TYR B C 1
ATOM 1660 O O . TYR B 1 69 ? -8.688 -8.398 3.973 1 98.69 69 TYR B O 1
ATOM 1668 N N . LEU B 1 70 ? -10.07 -6.707 4.387 1 98.25 70 LEU B N 1
ATOM 1669 C CA . LEU B 1 70 ? -10.992 -7.508 5.191 1 98.25 70 LEU B CA 1
ATOM 1670 C C . LEU B 1 70 ? -12.125 -8.055 4.332 1 98.25 70 LEU B C 1
ATOM 1672 O O . LEU B 1 70 ? -12.602 -9.164 4.566 1 98.25 70 LEU B O 1
ATOM 1676 N N . ARG B 1 71 ? -12.578 -7.25 3.398 1 96.75 71 ARG B N 1
ATOM 1677 C CA . ARG B 1 71 ? -13.625 -7.59 2.447 1 96.75 71 ARG B CA 1
ATOM 1678 C C . ARG B 1 71 ? -13.359 -6.957 1.085 1 96.75 71 ARG B C 1
ATOM 1680 O O . ARG B 1 71 ? -12.844 -5.844 1.004 1 96.75 71 ARG B O 1
ATOM 1687 N N . PRO B 1 72 ? -13.766 -7.699 0.068 1 96.06 72 PRO B N 1
ATOM 1688 C CA . PRO B 1 72 ? -13.602 -7.066 -1.242 1 96.06 72 PRO B CA 1
ATOM 1689 C C . PRO B 1 72 ? -14.578 -5.918 -1.471 1 96.06 72 PRO B C 1
ATOM 1691 O O . PRO B 1 72 ? -15.719 -5.973 -1.013 1 96.06 72 PRO B O 1
ATOM 1694 N N . VAL B 1 73 ? -14.125 -4.863 -2.125 1 96.94 73 VAL B N 1
ATOM 1695 C CA . VAL B 1 73 ? -14.992 -3.797 -2.609 1 96.94 73 VAL B CA 1
ATOM 1696 C C . VAL B 1 73 ? -15.375 -4.066 -4.062 1 96.94 73 VAL B C 1
ATOM 1698 O O . VAL B 1 73 ? -14.516 -4.332 -4.902 1 96.94 73 VAL B O 1
ATOM 1701 N N . VAL B 1 74 ? -16.641 -3.971 -4.391 1 95.69 74 VAL B N 1
ATOM 1702 C CA . VAL B 1 74 ? -17.141 -4.199 -5.742 1 95.69 74 VAL B CA 1
ATOM 1703 C C . VAL B 1 74 ? -18 -3.016 -6.18 1 95.69 74 VAL B C 1
ATOM 1705 O O . VAL B 1 74 ? -18.797 -2.49 -5.395 1 95.69 74 VAL B O 1
ATOM 1708 N N . TYR B 1 75 ? -17.859 -2.68 -7.395 1 95.69 75 TYR B N 1
ATOM 1709 C CA . TYR B 1 75 ? -18.688 -1.615 -7.953 1 95.69 75 TYR B CA 1
ATOM 1710 C C . TYR B 1 75 ? -20.141 -2.057 -8.07 1 95.69 75 TYR B C 1
ATOM 1712 O O . TYR B 1 75 ? -20.422 -3.174 -8.508 1 95.69 75 TYR B O 1
ATOM 1720 N N . PRO B 1 76 ? -21.016 -1.183 -7.785 1 94.44 76 PRO B N 1
ATOM 1721 C CA . PRO B 1 76 ? -20.875 0.179 -7.262 1 94.44 76 PRO B CA 1
ATOM 1722 C C . PRO B 1 76 ? -20.781 0.219 -5.738 1 94.44 76 PRO B C 1
ATOM 1724 O O . PRO B 1 76 ? -21.297 -0.675 -5.059 1 94.44 76 PRO B O 1
ATOM 1727 N N . ALA B 1 77 ? -20.062 1.111 -5.23 1 94.25 77 ALA B N 1
ATOM 1728 C CA . ALA B 1 77 ? -19.969 1.343 -3.789 1 94.25 77 ALA B CA 1
ATOM 1729 C C . ALA B 1 77 ? -19.609 2.795 -3.488 1 94.25 77 ALA B C 1
ATOM 1731 O O . ALA B 1 77 ? -19.016 3.479 -4.32 1 94.25 77 ALA B O 1
ATOM 1732 N N . GLU B 1 78 ? -20.047 3.24 -2.391 1 95.44 78 GLU B N 1
ATOM 1733 C CA . GLU B 1 78 ? -19.625 4.527 -1.839 1 95.44 78 GLU B CA 1
ATOM 1734 C C . GLU B 1 78 ? -18.797 4.344 -0.572 1 95.44 78 GLU B C 1
ATOM 1736 O O . GLU B 1 78 ? -19.266 3.744 0.4 1 95.44 78 GLU B O 1
ATOM 1741 N N . LEU B 1 79 ? -17.625 4.934 -0.598 1 97.75 79 LEU B N 1
ATOM 1742 C CA . LEU B 1 79 ? -16.703 4.672 0.5 1 97.75 79 LEU B CA 1
ATOM 1743 C C . LEU B 1 79 ? -16.469 5.938 1.317 1 97.75 79 LEU B C 1
ATOM 1745 O O . LEU B 1 79 ? -16.5 7.047 0.78 1 97.75 79 LEU B O 1
ATOM 1749 N N . VAL B 1 80 ? -16.25 5.727 2.557 1 98.38 80 VAL B N 1
ATOM 1750 C CA . VAL B 1 80 ? -15.688 6.734 3.445 1 98.38 80 VAL B CA 1
ATOM 1751 C C . VAL B 1 80 ? -14.383 6.223 4.051 1 98.38 80 VAL B C 1
ATOM 1753 O O . VAL B 1 80 ? -14.297 5.07 4.477 1 98.38 80 VAL B O 1
ATOM 1756 N N . VAL B 1 81 ? -13.383 7.035 4.039 1 98.62 81 VAL B N 1
ATOM 1757 C CA . VAL B 1 81 ? -12.062 6.695 4.562 1 98.62 81 VAL B CA 1
ATOM 1758 C C . VAL B 1 81 ? -11.711 7.633 5.715 1 98.62 81 VAL B C 1
ATOM 1760 O O . VAL B 1 81 ? -11.781 8.859 5.574 1 98.62 81 VAL B O 1
ATOM 1763 N N . GLY B 1 82 ? -11.344 7.016 6.785 1 98.75 82 GLY B N 1
ATOM 1764 C CA . GLY B 1 82 ? -10.969 7.789 7.961 1 98.75 82 GLY B CA 1
ATOM 1765 C C . GLY B 1 82 ? -9.477 7.785 8.227 1 98.75 82 GLY B C 1
ATOM 1766 O O . GLY B 1 82 ? -8.781 6.824 7.887 1 98.75 82 GLY B O 1
ATOM 1767 N N . ALA B 1 83 ? -9.039 8.852 8.859 1 98.88 83 ALA B N 1
ATOM 1768 C CA . ALA B 1 83 ? -7.645 8.977 9.273 1 98.88 83 ALA B CA 1
ATOM 1769 C C . ALA B 1 83 ? -7.547 9.508 10.703 1 98.88 83 ALA B C 1
ATOM 1771 O O . ALA B 1 83 ? -8.297 10.406 11.094 1 98.88 83 ALA B O 1
ATOM 1772 N N . ARG B 1 84 ? -6.641 8.953 11.406 1 98.75 84 ARG B N 1
ATOM 1773 C CA . ARG B 1 84 ? -6.309 9.453 12.742 1 98.75 84 ARG B CA 1
ATOM 1774 C C . ARG B 1 84 ? -4.836 9.219 13.062 1 98.75 84 ARG B C 1
ATOM 1776 O O . ARG B 1 84 ? -4.168 8.43 12.391 1 98.75 84 ARG B O 1
ATOM 1783 N N . VAL B 1 85 ? -4.32 9.93 14.031 1 98.75 85 VAL B N 1
ATOM 1784 C CA . VAL B 1 85 ? -2.977 9.695 14.555 1 98.75 85 VAL B CA 1
ATOM 1785 C C . VAL B 1 85 ? -3.059 8.812 15.805 1 98.75 85 VAL B C 1
ATOM 1787 O O . VAL B 1 85 ? -3.881 9.055 16.688 1 98.75 85 VAL B O 1
ATOM 1790 N N . SER B 1 86 ? -2.195 7.805 15.867 1 98.44 86 SER B N 1
ATOM 1791 C CA . SER B 1 86 ? -2.25 6.891 17 1 98.44 86 SER B CA 1
ATOM 1792 C C . SER B 1 86 ? -1.044 7.07 17.922 1 98.44 86 SER B C 1
ATOM 1794 O O . SER B 1 86 ? -1.07 6.648 19.078 1 98.44 86 SER B O 1
ATOM 1796 N N . ARG B 1 87 ? 0.002 7.617 17.406 1 98.44 87 ARG B N 1
ATOM 1797 C CA . ARG B 1 87 ? 1.229 7.801 18.172 1 98.44 87 ARG B CA 1
ATOM 1798 C C . ARG B 1 87 ? 2.043 8.977 17.641 1 98.44 87 ARG B C 1
ATOM 1800 O O . ARG B 1 87 ? 2.08 9.203 16.422 1 98.44 87 ARG B O 1
ATOM 1807 N N . ILE B 1 88 ? 2.656 9.727 18.547 1 98.44 88 ILE B N 1
ATOM 1808 C CA . ILE B 1 88 ? 3.615 10.758 18.156 1 98.44 88 ILE B CA 1
ATOM 1809 C C . ILE B 1 88 ? 4.957 10.492 18.844 1 98.44 88 ILE B C 1
ATOM 1811 O O . ILE B 1 88 ? 5.027 10.383 20.062 1 98.44 88 ILE B O 1
ATOM 1815 N N . GLY B 1 89 ? 5.934 10.297 18.094 1 98 89 GLY B N 1
ATOM 1816 C CA . GLY B 1 89 ? 7.301 10.234 18.594 1 98 89 GLY B CA 1
ATOM 1817 C C . GLY B 1 89 ? 8.016 11.57 18.531 1 98 89 GLY B C 1
ATOM 1818 O O . GLY B 1 89 ? 7.379 12.617 18.547 1 98 89 GLY B O 1
ATOM 1819 N N . THR B 1 90 ? 9.391 11.508 18.516 1 98 90 THR B N 1
ATOM 1820 C CA . THR B 1 90 ? 10.172 12.734 18.469 1 98 90 THR B CA 1
ATOM 1821 C C . THR B 1 90 ? 10.141 13.336 17.062 1 98 90 THR B C 1
ATOM 1823 O O . THR B 1 90 ? 9.797 14.508 16.891 1 98 90 THR B O 1
ATOM 1826 N N . THR B 1 91 ? 10.477 12.508 16.062 1 98.25 91 THR B N 1
ATOM 1827 C CA . THR B 1 91 ? 10.594 13.031 14.711 1 98.25 91 THR B CA 1
ATOM 1828 C C . THR B 1 91 ? 9.578 12.367 13.789 1 98.25 91 THR B C 1
ATOM 1830 O O . THR B 1 91 ? 9.672 12.484 12.562 1 98.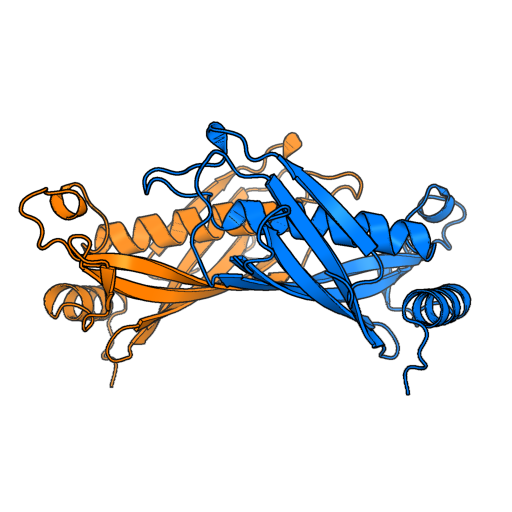25 91 THR B O 1
ATOM 1833 N N . SER B 1 92 ? 8.648 11.539 14.391 1 98.5 92 SER B N 1
ATOM 1834 C CA . SER B 1 92 ? 7.699 10.797 13.57 1 98.5 92 SER B CA 1
ATOM 1835 C C . SER B 1 92 ? 6.363 10.625 14.289 1 98.5 92 SER B C 1
ATOM 1837 O O . SER B 1 92 ? 6.266 10.867 15.492 1 98.5 92 SER B O 1
ATOM 1839 N N . PHE B 1 93 ? 5.402 10.242 13.555 1 98.38 93 PHE B N 1
ATOM 1840 C CA . PHE B 1 93 ? 4.133 9.836 14.141 1 98.38 93 PHE B CA 1
ATOM 1841 C C . PHE B 1 93 ? 3.451 8.781 13.273 1 98.38 93 PHE B C 1
ATOM 1843 O O . PHE B 1 93 ? 3.807 8.609 12.109 1 98.38 93 PHE B O 1
ATOM 1850 N N . THR B 1 94 ? 2.525 8.047 13.867 1 98.81 94 THR B N 1
ATOM 1851 C CA . THR B 1 94 ? 1.843 6.922 13.242 1 98.81 94 THR B CA 1
ATOM 1852 C C . THR B 1 94 ? 0.378 7.254 12.977 1 98.81 94 THR B C 1
ATOM 1854 O O . THR B 1 94 ? -0.303 7.812 13.836 1 98.81 94 THR B O 1
ATOM 1857 N N . MET B 1 95 ? -0.027 6.938 11.805 1 98.81 95 MET B N 1
ATOM 1858 C CA . MET B 1 95 ? -1.429 7.125 11.438 1 98.81 95 MET B CA 1
ATOM 1859 C C . MET B 1 95 ? -2.119 5.781 11.227 1 98.81 95 MET B C 1
ATOM 1861 O O . MET B 1 95 ? -1.469 4.789 10.883 1 98.81 95 MET B O 1
ATOM 1865 N N . GLU B 1 96 ? -3.396 5.824 11.406 1 98.88 96 GLU B N 1
ATOM 1866 C CA . GLU B 1 96 ? -4.281 4.699 11.125 1 98.88 96 GLU B CA 1
ATOM 1867 C C . GLU B 1 96 ? -5.418 5.113 10.195 1 98.88 96 GLU B C 1
ATOM 1869 O O . GLU B 1 96 ? -5.906 6.242 10.266 1 98.88 96 GLU B O 1
ATOM 1874 N N . TYR B 1 97 ? -5.805 4.18 9.344 1 98.81 97 TYR B N 1
ATOM 1875 C CA . TYR B 1 97 ? -6.871 4.414 8.383 1 98.81 97 TYR B CA 1
ATOM 1876 C C . TYR B 1 97 ? -7.918 3.307 8.445 1 98.81 97 TYR B C 1
ATOM 1878 O O . TYR B 1 97 ? -7.617 2.184 8.859 1 98.81 97 TYR B O 1
ATOM 1886 N N . ALA B 1 98 ? -9.086 3.627 8.039 1 98.75 98 ALA B N 1
ATOM 1887 C CA . ALA B 1 98 ? -10.141 2.65 7.793 1 98.75 98 ALA B CA 1
ATOM 1888 C C . ALA B 1 98 ? -10.953 3.021 6.551 1 98.75 98 ALA B C 1
ATOM 1890 O O . ALA B 1 98 ? -11.195 4.199 6.293 1 98.75 98 ALA B O 1
ATOM 1891 N N . VAL B 1 99 ? -11.305 2.029 5.793 1 98.62 99 VAL B N 1
ATOM 1892 C CA . VAL B 1 99 ? -12.203 2.172 4.648 1 98.62 99 VAL B CA 1
ATOM 1893 C C . VAL B 1 99 ? -13.539 1.514 4.961 1 98.62 99 VAL B C 1
ATOM 1895 O O . VAL B 1 99 ? -13.609 0.306 5.199 1 98.62 99 VAL B O 1
ATOM 1898 N N . GLU B 1 100 ? -14.57 2.293 4.918 1 98.19 100 GLU B N 1
ATOM 1899 C CA . GLU B 1 100 ? -15.898 1.792 5.254 1 98.19 100 GLU B CA 1
ATOM 1900 C C . GLU B 1 100 ? -16.891 2.078 4.137 1 98.19 100 GLU B C 1
ATOM 1902 O O . GLU B 1 100 ? -16.734 3.035 3.381 1 98.19 100 GLU B O 1
ATOM 1907 N N . ASP B 1 101 ? -17.906 1.205 4.082 1 97 101 ASP B N 1
ATOM 1908 C CA . ASP B 1 101 ? -19.078 1.541 3.281 1 97 101 ASP B CA 1
ATOM 1909 C C . ASP B 1 101 ? -19.828 2.736 3.873 1 97 101 ASP B C 1
ATOM 1911 O O . ASP B 1 101 ? -20.188 2.729 5.055 1 97 101 ASP B O 1
ATOM 1915 N N . ALA B 1 102 ? -20.078 3.686 3.064 1 95.69 102 ALA B N 1
ATOM 1916 C CA . ALA B 1 102 ? -20.641 4.938 3.559 1 95.69 102 ALA B CA 1
ATOM 1917 C C . ALA B 1 102 ? -22.062 4.727 4.082 1 95.69 102 ALA B C 1
ATOM 1919 O O . ALA B 1 102 ? -22.531 5.469 4.953 1 95.69 102 ALA B O 1
ATOM 1920 N N . ASN B 1 103 ? -22.719 3.715 3.57 1 93.94 103 ASN B N 1
ATOM 1921 C CA . ASN B 1 103 ? -24.125 3.498 3.922 1 93.94 103 ASN B CA 1
ATOM 1922 C C . ASN B 1 103 ? -24.266 2.469 5.039 1 93.94 103 ASN B C 1
ATOM 1924 O O . ASN B 1 103 ? -24.953 2.713 6.027 1 93.94 103 ASN B O 1
ATOM 1928 N N . SER B 1 104 ? -23.562 1.344 4.945 1 94.88 104 SER B N 1
ATOM 1929 C CA . SER B 1 104 ? -23.781 0.227 5.859 1 94.88 104 SER B CA 1
ATOM 1930 C C . SER B 1 104 ? -22.797 0.267 7.027 1 94.88 104 SER B C 1
ATOM 1932 O O . SER B 1 104 ? -23 -0.401 8.039 1 94.88 104 SER B O 1
ATOM 1934 N N . GLY B 1 105 ? -21.703 0.905 6.848 1 95 105 GLY B N 1
ATOM 1935 C CA . GLY B 1 105 ? -20.688 0.937 7.891 1 95 105 GLY B CA 1
ATOM 1936 C C . GLY B 1 105 ? -19.797 -0.286 7.891 1 95 105 GLY B C 1
ATOM 1937 O O . GLY B 1 105 ? -18.875 -0.395 8.711 1 95 105 GLY B O 1
ATOM 1938 N N . VAL B 1 106 ? -19.984 -1.142 6.984 1 96.44 106 VAL B N 1
ATOM 1939 C CA . VAL B 1 106 ? -19.125 -2.307 6.84 1 96.44 106 VAL B CA 1
ATOM 1940 C C . VAL B 1 106 ? -17.688 -1.853 6.57 1 96.44 106 VAL B C 1
ATOM 1942 O O . VAL B 1 106 ? -17.453 -0.976 5.734 1 96.44 106 VAL B O 1
ATOM 1945 N N . ILE B 1 107 ? -16.766 -2.451 7.32 1 98.12 107 ILE B N 1
ATOM 1946 C CA . ILE B 1 107 ? -15.359 -2.109 7.145 1 98.12 107 ILE B CA 1
ATOM 1947 C C . ILE B 1 107 ? -14.742 -3 6.066 1 98.12 107 ILE B C 1
ATOM 1949 O O . ILE B 1 107 ? -14.789 -4.23 6.168 1 98.12 107 ILE B O 1
ATOM 1953 N N . TYR B 1 108 ? -14.156 -2.391 5.078 1 98.25 108 TYR B N 1
ATOM 1954 C CA . TYR B 1 108 ? -13.555 -3.115 3.965 1 98.25 108 TYR B CA 1
ATOM 1955 C C . TYR B 1 108 ? -12.062 -3.316 4.195 1 98.25 108 TYR B C 1
ATOM 1957 O O . TYR B 1 108 ? -11.484 -4.309 3.744 1 98.25 108 TYR B O 1
ATOM 1965 N N . ALA B 1 109 ? -11.406 -2.393 4.84 1 98.75 109 ALA B N 1
ATOM 1966 C CA . ALA B 1 109 ? -9.961 -2.445 5.012 1 98.75 109 ALA B CA 1
ATOM 1967 C C . ALA B 1 109 ? -9.508 -1.541 6.152 1 98.75 109 ALA B C 1
ATOM 1969 O O . ALA B 1 109 ? -10.234 -0.63 6.559 1 98.75 109 ALA B O 1
ATOM 1970 N N . ARG B 1 110 ? -8.352 -1.812 6.637 1 98.81 110 ARG B N 1
ATOM 1971 C CA . ARG B 1 110 ? -7.586 -0.971 7.551 1 98.81 110 ARG B CA 1
ATOM 1972 C C . ARG B 1 110 ? -6.184 -0.714 7.016 1 98.81 110 ARG B C 1
ATOM 1974 O O . ARG B 1 110 ? -5.68 -1.475 6.188 1 98.81 110 ARG B O 1
ATOM 1981 N N . GLY B 1 111 ? -5.637 0.335 7.477 1 98.75 111 GLY B N 1
ATOM 1982 C CA . GLY B 1 111 ? -4.281 0.626 7.035 1 98.75 111 GLY B CA 1
ATOM 1983 C C . GLY B 1 111 ? -3.525 1.525 7.996 1 98.75 111 GLY B C 1
ATOM 1984 O O . GLY B 1 111 ? -4.031 1.862 9.07 1 98.75 111 GLY B O 1
ATOM 1985 N N . GLY B 1 112 ? -2.285 1.815 7.59 1 98.81 112 GLY B N 1
ATOM 1986 C CA . GLY B 1 112 ? -1.438 2.666 8.406 1 98.81 112 GLY B CA 1
ATOM 1987 C C . GLY B 1 112 ? -0.308 3.311 7.629 1 98.81 112 GLY B C 1
ATOM 1988 O O . GLY B 1 112 ? -0.059 2.953 6.477 1 98.81 112 GLY B O 1
ATOM 1989 N N . ALA B 1 113 ? 0.261 4.223 8.312 1 98.94 113 ALA B N 1
ATOM 1990 C CA . ALA B 1 113 ? 1.455 4.887 7.793 1 98.94 113 ALA B CA 1
ATOM 1991 C C . ALA B 1 113 ? 2.324 5.414 8.93 1 98.94 113 ALA B C 1
ATOM 1993 O O . ALA B 1 113 ? 1.819 5.727 10.016 1 98.94 113 ALA B O 1
ATOM 1994 N N . VAL B 1 114 ? 3.551 5.461 8.656 1 98.94 114 VAL B N 1
ATOM 1995 C CA . VAL B 1 114 ? 4.5 6.188 9.492 1 98.94 114 VAL B CA 1
ATOM 1996 C C . VAL B 1 114 ? 5.023 7.41 8.742 1 98.94 114 VAL B C 1
ATOM 1998 O O . VAL B 1 114 ? 5.562 7.285 7.641 1 98.94 114 VAL B O 1
ATOM 2001 N N . LEU B 1 115 ? 4.848 8.523 9.328 1 98.5 115 LEU B N 1
ATOM 2002 C CA . LEU B 1 115 ? 5.328 9.781 8.758 1 98.5 115 LEU B CA 1
ATOM 2003 C C . LEU B 1 115 ? 6.508 10.328 9.562 1 98.5 115 LEU B C 1
ATOM 2005 O O . LEU B 1 115 ? 6.496 10.289 10.789 1 98.5 115 LEU B O 1
ATOM 2009 N N . VAL B 1 116 ? 7.422 10.828 8.875 1 98.12 116 VAL B N 1
ATOM 2010 C CA . VAL B 1 116 ? 8.586 11.484 9.461 1 98.12 116 VAL B CA 1
ATOM 2011 C C . VAL B 1 116 ? 8.602 12.961 9.07 1 98.12 116 VAL B C 1
ATOM 2013 O O . VAL B 1 116 ? 8.305 13.305 7.922 1 98.12 116 VAL B O 1
ATOM 2016 N N . THR B 1 117 ? 8.922 13.805 9.984 1 96.75 117 THR B N 1
ATOM 2017 C CA . THR B 1 117 ? 9.023 15.227 9.688 1 96.75 117 THR B CA 1
ATOM 2018 C C . THR B 1 117 ? 10.445 15.594 9.281 1 96.75 117 THR B C 1
ATOM 2020 O O . THR B 1 117 ? 11.398 15.281 9.992 1 96.75 117 THR B O 1
ATOM 2023 N N . LEU B 1 118 ? 10.461 16.297 8.188 1 93.12 118 LEU B N 1
ATOM 2024 C CA . LEU B 1 118 ? 11.75 16.688 7.633 1 93.12 118 LEU B CA 1
ATOM 2025 C C . LEU B 1 118 ? 11.758 18.172 7.289 1 93.12 118 LEU B C 1
ATOM 2027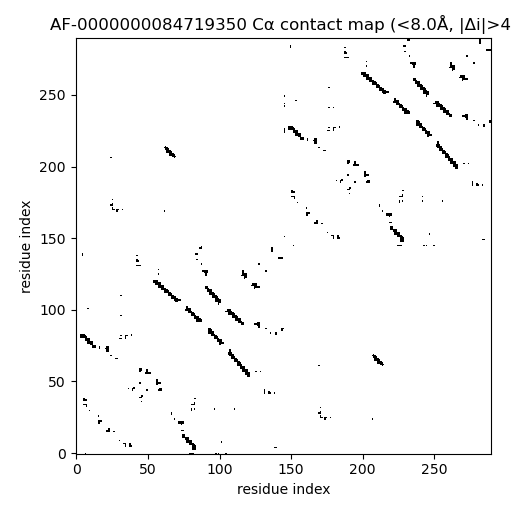 O O . LEU B 1 118 ? 10.766 18.703 6.793 1 93.12 118 LEU B O 1
ATOM 2031 N N . ARG B 1 119 ? 12.961 18.75 7.5 1 90.62 119 ARG B N 1
ATOM 2032 C CA . ARG B 1 119 ? 13.188 20.094 6.992 1 90.62 119 ARG B CA 1
ATOM 2033 C C . ARG B 1 119 ? 13.516 20.078 5.5 1 90.62 119 ARG B C 1
ATOM 2035 O O . ARG B 1 119 ? 14.445 19.375 5.078 1 90.62 119 ARG B O 1
ATOM 2042 N N . TYR B 1 120 ? 12.875 20.781 4.73 1 82.69 120 TYR B N 1
ATOM 2043 C CA . TYR B 1 120 ? 12.961 20.703 3.277 1 82.69 120 TYR B CA 1
ATOM 2044 C C . TYR B 1 120 ? 14.32 21.203 2.783 1 82.69 120 TYR B C 1
ATOM 2046 O O . TYR B 1 120 ? 14.859 20.672 1.812 1 82.69 120 TYR B O 1
ATOM 2054 N N . ALA B 1 121 ? 14.875 22.203 3.42 1 82.06 121 ALA B N 1
ATOM 2055 C CA . ALA B 1 121 ? 16.094 22.859 2.959 1 82.06 121 ALA B CA 1
ATOM 2056 C C . ALA B 1 121 ? 17.25 21.891 2.893 1 82.06 121 ALA B C 1
ATOM 2058 O O . ALA B 1 121 ? 18.078 21.953 1.975 1 82.06 121 ALA B O 1
ATOM 2059 N N . ASP B 1 122 ? 17.297 20.938 3.818 1 86.25 122 ASP B N 1
ATOM 2060 C CA . ASP B 1 122 ? 18.469 20.047 3.869 1 86.25 122 ASP B CA 1
ATOM 2061 C C . ASP B 1 122 ? 18.031 18.594 4.074 1 86.25 122 ASP B C 1
ATOM 2063 O O . ASP B 1 122 ? 18.875 17.719 4.246 1 86.25 122 ASP B O 1
ATOM 2067 N N . HIS B 1 123 ? 16.734 18.391 4.199 1 87.38 123 HIS B N 1
ATOM 2068 C CA . HIS B 1 123 ? 16.156 17.062 4.32 1 87.38 123 HIS B CA 1
ATOM 2069 C C . HIS B 1 123 ? 16.594 16.375 5.613 1 87.38 123 HIS B C 1
ATOM 2071 O O . HIS B 1 123 ? 16.797 15.164 5.641 1 87.38 123 HIS B O 1
ATOM 2077 N N . GLN B 1 124 ? 16.766 17.234 6.602 1 92.75 124 GLN B N 1
ATOM 2078 C CA . GLN B 1 124 ? 17.109 16.703 7.918 1 92.75 124 GLN B CA 1
ATOM 2079 C C . GLN B 1 124 ? 15.852 16.375 8.727 1 92.75 124 GLN B C 1
ATOM 2081 O O . GLN B 1 124 ? 14.906 17.172 8.75 1 92.75 124 GLN B O 1
ATOM 2086 N N . LYS B 1 125 ? 15.945 15.32 9.398 1 95.94 125 LYS B N 1
ATOM 2087 C CA . LYS B 1 125 ? 14.867 14.992 10.336 1 95.94 125 LYS B CA 1
ATOM 2088 C C . LYS B 1 125 ? 14.805 16 11.477 1 95.94 125 LYS B C 1
ATOM 2090 O O . LYS B 1 125 ? 15.828 16.359 12.055 1 95.94 125 LYS B O 1
ATOM 2095 N N . VAL B 1 126 ? 13.68 16.359 11.742 1 96.25 126 VAL B N 1
ATOM 2096 C CA . VAL B 1 126 ? 13.5 17.328 12.828 1 96.25 126 VAL B CA 1
ATOM 2097 C C . VAL B 1 126 ? 12.336 16.891 13.719 1 96.25 126 VAL B C 1
ATOM 2099 O O . VAL B 1 126 ? 11.484 16.109 13.305 1 96.25 126 VAL B O 1
ATOM 2102 N N . PRO B 1 127 ? 12.336 17.344 14.938 1 97.38 127 PRO B N 1
ATOM 2103 C CA . PRO B 1 127 ? 11.18 17.031 15.789 1 97.38 127 PRO B CA 1
ATOM 2104 C C . PRO B 1 127 ? 9.859 17.484 15.172 1 97.38 127 PRO B C 1
ATOM 2106 O O . PRO B 1 127 ? 9.82 18.484 14.445 1 97.38 127 PRO B O 1
ATOM 2109 N N . VAL B 1 128 ? 8.859 16.719 15.438 1 97.5 128 VAL B N 1
ATOM 2110 C CA . VAL B 1 128 ? 7.527 17.172 15.055 1 97.5 128 VAL B CA 1
ATOM 2111 C C . VAL B 1 128 ? 7.293 18.594 15.594 1 97.5 128 VAL B C 1
ATOM 2113 O O . VAL B 1 128 ? 7.391 18.812 16.797 1 97.5 128 VAL B O 1
ATOM 2116 N N . PRO B 1 129 ? 6.98 19.531 14.68 1 95.19 129 PRO B N 1
ATOM 2117 C CA . PRO B 1 129 ? 6.809 20.906 15.164 1 95.19 129 PRO B CA 1
ATOM 2118 C C . PRO B 1 129 ? 5.762 21.016 16.266 1 95.19 129 PRO B C 1
ATOM 2120 O O . PRO B 1 129 ? 4.723 20.344 16.203 1 95.19 129 PRO B O 1
ATOM 2123 N N . ALA B 1 130 ? 6.059 21.891 17.234 1 96.38 130 ALA B N 1
ATOM 2124 C CA . ALA B 1 130 ? 5.191 22.031 18.391 1 96.38 130 ALA B CA 1
ATOM 2125 C C . ALA B 1 130 ? 3.77 22.406 17.984 1 96.38 130 ALA B C 1
ATOM 2127 O O . ALA B 1 130 ? 2.799 21.906 18.562 1 96.38 130 ALA B O 1
ATOM 2128 N N . GLY B 1 131 ? 3.707 23.297 17.016 1 95.62 131 GLY B N 1
ATOM 2129 C CA . GLY B 1 131 ? 2.395 23.688 16.531 1 95.62 131 GLY B CA 1
ATOM 2130 C C . GLY B 1 131 ? 1.625 22.531 15.898 1 95.62 131 GLY B C 1
ATOM 2131 O O . GLY B 1 131 ? 0.409 22.422 16.078 1 95.62 131 GLY B O 1
ATOM 2132 N N . VAL B 1 132 ? 2.299 21.688 15.18 1 96.19 132 VAL B N 1
ATOM 2133 C CA . VAL B 1 132 ? 1.688 20.531 14.547 1 96.19 132 VAL B CA 1
ATOM 2134 C C . VAL B 1 132 ? 1.242 19.531 15.617 1 96.19 132 VAL B C 1
ATOM 2136 O O . VAL B 1 132 ? 0.124 19.016 15.57 1 96.19 132 VAL B O 1
ATOM 2139 N N . ARG B 1 133 ? 2.102 19.25 16.562 1 97.69 133 ARG B N 1
ATOM 2140 C CA . ARG B 1 133 ? 1.746 18.359 17.672 1 97.69 133 ARG B CA 1
ATOM 2141 C C . ARG B 1 133 ? 0.485 18.844 18.375 1 97.69 133 ARG B C 1
ATOM 2143 O O . ARG B 1 133 ? -0.435 18.062 18.609 1 97.69 133 ARG B O 1
ATOM 2150 N N . ALA B 1 134 ? 0.458 20.109 18.734 1 97.88 134 ALA B N 1
ATOM 2151 C CA . ALA B 1 134 ? -0.702 20.688 19.406 1 97.88 134 ALA B CA 1
ATOM 2152 C C . ALA B 1 134 ? -1.959 20.547 18.562 1 97.88 134 ALA B C 1
ATOM 2154 O O . ALA B 1 134 ? -3.039 20.25 19.078 1 97.88 134 ALA B O 1
ATOM 2155 N N . ALA B 1 135 ? -1.8 20.828 17.234 1 98.06 135 ALA B N 1
ATOM 2156 C CA . ALA B 1 135 ? -2.938 20.734 16.328 1 98.06 135 ALA B CA 1
ATOM 2157 C C . ALA B 1 135 ? -3.445 19.297 16.25 1 98.06 135 ALA B C 1
ATOM 2159 O O . ALA B 1 135 ? -4.656 19.062 16.188 1 98.06 135 ALA B O 1
ATOM 2160 N N . ILE B 1 136 ? -2.508 18.312 16.203 1 98.5 136 ILE B N 1
ATOM 2161 C CA . ILE B 1 136 ? -2.896 16.906 16.203 1 98.5 136 ILE B CA 1
ATOM 2162 C C . ILE B 1 136 ? -3.68 16.578 17.469 1 98.5 136 ILE B C 1
ATOM 2164 O O . ILE B 1 136 ? -4.727 15.922 17.406 1 98.5 136 ILE B O 1
ATOM 2168 N N . GLU B 1 137 ? -3.143 16.984 18.562 1 98.56 137 GLU B N 1
ATOM 2169 C CA . GLU B 1 137 ? -3.814 16.703 19.828 1 98.56 137 GLU B CA 1
ATOM 2170 C C . GLU B 1 137 ? -5.207 17.328 19.859 1 98.56 137 GLU B C 1
ATOM 2172 O O . GLU B 1 137 ? -6.145 16.734 20.391 1 98.56 137 GLU B O 1
ATOM 2177 N N . ALA B 1 138 ? -5.328 18.5 19.312 1 98.25 138 ALA B N 1
ATOM 2178 C CA . ALA B 1 138 ? -6.629 19.156 19.25 1 98.25 138 ALA B CA 1
ATOM 2179 C C . ALA B 1 138 ? -7.59 18.375 18.359 1 98.25 138 ALA B C 1
ATOM 2181 O O . ALA B 1 138 ? -8.742 18.141 18.734 1 98.25 138 ALA B O 1
ATOM 2182 N N . VAL B 1 139 ? -7.129 17.984 17.188 1 98.19 139 VAL B N 1
ATOM 2183 C CA . VAL B 1 139 ? -7.945 17.25 16.234 1 98.19 139 VAL B CA 1
ATOM 2184 C C . VAL B 1 139 ? -8.367 15.914 16.828 1 98.19 139 VAL B C 1
ATOM 2186 O O . VAL B 1 139 ? -9.508 15.477 16.656 1 98.19 139 VAL B O 1
ATOM 2189 N N . GLU B 1 140 ? -7.457 15.258 17.594 1 98.19 140 GLU B N 1
ATOM 2190 C CA . GLU B 1 140 ? -7.691 13.938 18.172 1 98.19 140 GLU B CA 1
ATOM 2191 C C . GLU B 1 140 ? -8.422 14.039 19.5 1 98.19 140 GLU B C 1
ATOM 2193 O O . GLU B 1 140 ? -8.875 13.031 20.047 1 98.19 140 GLU B O 1
ATOM 2198 N N . ALA B 1 141 ? -8.5 15.227 20.016 1 97.25 141 ALA B N 1
ATOM 2199 C CA . ALA B 1 141 ? -9.094 15.469 21.328 1 97.25 141 ALA B CA 1
ATOM 2200 C C . ALA B 1 141 ? -8.453 14.578 22.391 1 97.25 141 ALA B C 1
ATOM 2202 O O . ALA B 1 141 ? -9.156 13.961 23.203 1 97.25 141 ALA B O 1
ATOM 2203 N N . ARG B 1 142 ? -7.09 14.5 22.297 1 95.25 142 ARG B N 1
ATOM 2204 C CA . ARG B 1 142 ? -6.332 13.734 23.281 1 95.25 142 ARG B CA 1
ATOM 2205 C C . ARG B 1 142 ? -4.871 14.172 23.312 1 95.25 142 ARG B C 1
ATOM 2207 O O . ARG B 1 142 ? -4.398 14.836 22.375 1 95.25 142 ARG B O 1
ATOM 2214 N N . SER B 1 143 ? -4.109 13.781 24.391 1 95.12 143 SER B N 1
ATOM 2215 C CA . SER B 1 143 ? -2.68 14.055 24.5 1 95.12 143 SER B CA 1
ATOM 2216 C C . SER B 1 143 ? -1.852 12.82 24.156 1 95.12 143 SER B C 1
ATOM 2218 O O . SER B 1 143 ? -2.283 11.688 24.406 1 95.12 143 SER B O 1
ATOM 2220 N N . PHE B 1 144 ? -0.813 13.125 23.547 1 93.88 144 PHE B N 1
ATOM 2221 C CA . PHE B 1 144 ? 0.122 12.039 23.25 1 93.88 144 PHE B CA 1
ATOM 2222 C C . PHE B 1 144 ? 1.361 12.141 24.125 1 93.88 144 PHE B C 1
ATOM 2224 O O . PHE B 1 144 ? 1.833 13.242 24.422 1 93.88 144 PHE B O 1
ATOM 2231 N N . SER B 1 145 ? 1.714 11.086 24.906 1 81.19 145 SER B N 1
ATOM 2232 C CA . SER B 1 145 ? 2.816 11.07 25.859 1 81.19 145 SER B CA 1
ATOM 2233 C C . SER B 1 145 ? 4.164 11 25.156 1 81.19 145 SER B C 1
ATOM 2235 O O . SER B 1 145 ? 4.254 10.5 24.031 1 81.19 145 SER B O 1
#

pLDDT: mean 93.64, std 9.64, range [48.53, 98.94]